Protein AF-A0A1F4E0Y0-F1 (afdb_monomer)

Foldseek 3Di:
DDQQLVQQLVLLVVDVPDDPVLSVVLSVLSNVLVVVLVVVPNPPDHLLNQALVSLLVVLVVCVVVVHALVVNVVSVVSVCVSCVSNVNNVRDDPDCVVSVRDDDDLFDLAALADDDDPLLLVLQPQVLLSLLLVCCLQLVDDSQLSQQDQLVVQDPPQWGWGALVSDPPRFIAITGPDDPSSVVSSVVSCVVQVRHGSAPPPDDSVVVSVSSVVSCVSSVNPPSSNSSLNVLQVLLCVQQVWGFSNRVTDDPVRDDPVSNVSNVVSLCSSCRSHRNNDSVNSCSSRND

pLDDT: mean 95.6, std 3.93, range [62.06, 98.69]

Sequence (288 aa):
MRELNYELKQLCLRNRDGSFATQYARERILTMIANQLREMGFKDMRATSLKPKHVQALVERWKAEGLSAGTIKNRMTELRWWAEKIAKQNVIFKDNDQYGIAKRKYVTNVSKSRDLTDGDLAKITDPYTALSLRLQAAFGLRREASIKIRPARADKGDRLALKASWTKGGRAREIPIRNAEQRQLLDEAKQFARRGSLIPKTMTYKQQMNRFKAQCMAAGIQHVHGHRHQYAQQRYQELTGRACPAQGGQTWKQLSREQRQVDREARLTISAELGHFRIDIVAQYIGR

Radius of gyration: 22.43 Å; Cα contacts (8 Å, |Δi|>4): 384; chains: 1; bounding box: 58×34×63 Å

Nearest PDB structures (foldseek):
  6emy-assembly1_B  TM=5.831E-01  e=4.141E-05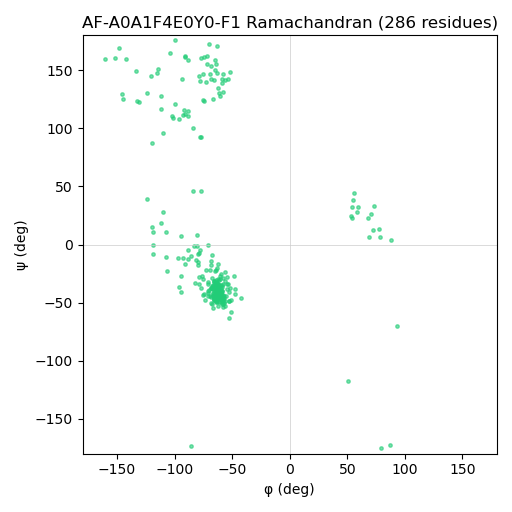  Enterococcus faecalis
  6emy-assembly1_A  TM=5.745E-01  e=3.136E-05  Enterococcus faecalis
  6en0-assembly1_A  TM=5.476E-01  e=3.136E-05  Enterococcus faecalis
  1z1g-assembly1_D  TM=5.992E-01  e=8.298E-05  Lambdavirus lambda
  6en1-assembly1_A  TM=5.687E-01  e=1.381E-04  Enterococcus faecalis

Structure (mmCIF, N/CA/C/O backbone):
data_AF-A0A1F4E0Y0-F1
#
_entry.id   AF-A0A1F4E0Y0-F1
#
loop_
_atom_site.group_PDB
_atom_site.id
_atom_site.type_symbol
_atom_site.label_atom_id
_atom_site.label_alt_id
_atom_site.label_comp_id
_atom_site.label_asym_id
_atom_site.label_entity_id
_atom_site.label_seq_id
_atom_site.pdbx_PDB_ins_code
_atom_site.Cartn_x
_atom_site.Cartn_y
_atom_site.Cartn_z
_atom_site.occupancy
_atom_site.B_iso_or_equiv
_atom_site.auth_seq_id
_atom_site.auth_comp_id
_atom_site.auth_asym_id
_atom_site.auth_atom_id
_atom_site.pdbx_PDB_model_num
ATOM 1 N N . MET A 1 1 ? 10.489 -1.266 -31.795 1.00 62.06 1 MET A N 1
ATOM 2 C CA . MET A 1 1 ? 10.991 -1.530 -30.422 1.00 62.06 1 MET A CA 1
ATOM 3 C C . MET A 1 1 ? 12.480 -1.810 -30.550 1.00 62.06 1 MET A C 1
ATOM 5 O O . MET A 1 1 ? 12.828 -2.541 -31.460 1.00 62.06 1 MET A O 1
ATOM 9 N N . ARG A 1 2 ? 13.348 -1.175 -29.754 1.00 85.81 2 ARG A N 1
ATOM 10 C CA . ARG A 1 2 ? 14.815 -1.332 -29.877 1.00 85.81 2 ARG A CA 1
ATOM 11 C C . ARG A 1 2 ? 15.258 -2.718 -29.383 1.00 85.81 2 ARG A C 1
ATOM 13 O O . ARG A 1 2 ? 14.574 -3.272 -28.525 1.00 85.81 2 ARG A O 1
ATOM 20 N N . GLU A 1 3 ? 16.400 -3.215 -29.861 1.00 93.94 3 GLU A N 1
ATOM 21 C CA . GLU A 1 3 ? 16.915 -4.568 -29.564 1.00 93.94 3 GLU A CA 1
ATOM 22 C C . GLU A 1 3 ? 16.949 -4.896 -28.065 1.00 93.94 3 GLU A C 1
ATOM 24 O O . GLU A 1 3 ? 16.249 -5.805 -27.625 1.00 93.94 3 GLU A O 1
ATOM 29 N N . LEU A 1 4 ? 17.653 -4.105 -27.242 1.00 97.06 4 LEU A N 1
ATOM 30 C CA . LEU A 1 4 ? 17.700 -4.347 -25.793 1.00 97.06 4 LEU A CA 1
ATOM 31 C C . LEU A 1 4 ? 16.299 -4.354 -25.157 1.00 97.06 4 LEU A C 1
ATOM 33 O O . LEU A 1 4 ? 15.988 -5.227 -24.352 1.00 97.06 4 LEU A O 1
ATOM 37 N N . ASN A 1 5 ? 15.432 -3.400 -25.514 1.00 97.56 5 ASN A N 1
ATOM 38 C CA . ASN A 1 5 ? 14.065 -3.345 -24.990 1.00 97.56 5 ASN A CA 1
ATOM 39 C C . ASN A 1 5 ? 13.270 -4.602 -25.368 1.00 97.56 5 ASN A C 1
ATOM 41 O O . ASN A 1 5 ? 12.530 -5.131 -24.538 1.00 97.56 5 ASN A O 1
ATOM 45 N N . TYR A 1 6 ? 13.418 -5.064 -26.610 1.00 97.25 6 TYR A N 1
ATOM 46 C CA . TYR A 1 6 ? 12.767 -6.270 -27.099 1.00 97.25 6 TYR A CA 1
ATOM 47 C C . TYR A 1 6 ? 13.265 -7.505 -26.346 1.00 97.25 6 TYR A C 1
ATOM 49 O O . TYR A 1 6 ? 12.450 -8.254 -25.811 1.00 97.25 6 TYR A O 1
ATOM 57 N N . GLU A 1 7 ? 14.579 -7.686 -26.213 1.00 97.94 7 GLU A N 1
ATOM 58 C CA . GLU A 1 7 ? 15.141 -8.836 -25.504 1.00 97.94 7 GLU A CA 1
ATOM 59 C C . GLU A 1 7 ? 14.775 -8.851 -24.017 1.00 97.94 7 GLU A C 1
ATOM 61 O O . GLU A 1 7 ? 14.409 -9.901 -23.492 1.00 97.94 7 GLU A O 1
ATOM 66 N N . LEU A 1 8 ? 14.789 -7.699 -23.336 1.00 97.81 8 LEU A N 1
ATOM 67 C CA . LEU A 1 8 ? 14.345 -7.613 -21.940 1.00 97.81 8 LEU A CA 1
ATOM 68 C C . LEU A 1 8 ? 12.851 -7.910 -21.793 1.00 97.81 8 LEU A C 1
ATOM 70 O O . LEU A 1 8 ? 12.443 -8.560 -20.829 1.00 97.81 8 LEU A O 1
ATOM 74 N N . LYS A 1 9 ? 12.026 -7.489 -22.757 1.00 97.06 9 LYS A N 1
ATOM 75 C CA . LYS A 1 9 ? 10.610 -7.861 -22.790 1.00 97.06 9 LYS A CA 1
ATOM 76 C C . LYS A 1 9 ? 10.440 -9.370 -22.967 1.00 97.06 9 LYS A C 1
ATOM 78 O O . LYS A 1 9 ? 9.679 -9.982 -22.220 1.00 97.06 9 LYS A O 1
ATOM 83 N N . GLN A 1 10 ? 11.168 -9.986 -23.899 1.00 97.44 10 GLN A N 1
ATOM 84 C CA . GLN A 1 10 ? 11.151 -11.441 -24.084 1.00 97.44 10 GLN A CA 1
ATOM 85 C C . GLN A 1 10 ? 11.618 -12.177 -22.824 1.00 97.44 10 GLN A C 1
ATOM 87 O O . GLN A 1 10 ? 11.015 -13.176 -22.432 1.00 97.44 10 GLN A O 1
ATOM 92 N N . LEU A 1 11 ? 12.632 -11.650 -22.134 1.00 96.75 11 LEU A N 1
ATOM 93 C CA . LEU A 1 11 ? 13.120 -12.196 -20.871 1.00 96.75 11 LEU A CA 1
ATOM 94 C C . LEU A 1 11 ? 12.024 -12.201 -19.796 1.00 96.75 11 LEU A C 1
ATOM 96 O O . LEU A 1 11 ? 11.834 -13.221 -19.133 1.00 96.75 11 LEU A O 1
ATOM 100 N N . CYS A 1 12 ? 11.259 -11.111 -19.668 1.00 96.81 12 CYS A N 1
ATOM 101 C CA . CYS A 1 12 ? 10.093 -11.029 -18.780 1.00 96.81 12 CYS A CA 1
ATOM 102 C C . CYS A 1 12 ? 8.985 -12.021 -19.158 1.00 96.81 12 CYS A C 1
ATOM 104 O O . CYS A 1 12 ? 8.399 -12.646 -18.278 1.00 96.81 12 CYS A O 1
ATOM 106 N N . LEU A 1 13 ? 8.695 -12.189 -20.452 1.00 95.25 13 LEU A N 1
ATOM 107 C CA . LEU A 1 13 ? 7.645 -13.106 -20.913 1.00 95.25 13 LEU A CA 1
ATOM 108 C C . LEU A 1 13 ? 7.982 -14.576 -20.629 1.00 95.25 13 LEU A C 1
ATOM 110 O O . LEU A 1 13 ? 7.081 -15.350 -20.290 1.00 95.25 13 LEU A O 1
ATOM 114 N N . ARG A 1 14 ? 9.268 -14.938 -20.741 1.00 96.06 14 ARG A N 1
ATOM 115 C CA . ARG A 1 14 ? 9.791 -16.282 -20.444 1.00 96.06 14 ARG A CA 1
ATOM 116 C C . ARG A 1 14 ? 9.913 -16.558 -18.942 1.00 96.06 14 ARG A C 1
ATOM 118 O O . ARG A 1 14 ? 9.811 -17.707 -18.537 1.00 96.06 14 ARG A O 1
ATOM 125 N N . ASN A 1 15 ? 10.089 -15.522 -18.118 1.00 95.94 15 ASN A N 1
ATOM 126 C CA . ASN A 1 15 ? 10.306 -15.644 -16.672 1.00 95.94 15 ASN A CA 1
ATOM 127 C C . ASN A 1 15 ? 9.198 -14.928 -15.883 1.00 95.94 15 ASN A C 1
ATOM 129 O O . ASN A 1 15 ? 9.320 -13.760 -15.500 1.00 95.94 15 ASN A O 1
ATOM 133 N N . ARG A 1 16 ? 8.104 -15.647 -15.609 1.00 93.06 16 ARG A N 1
ATOM 134 C CA . ARG A 1 16 ? 6.885 -15.113 -14.971 1.00 93.06 16 ARG A CA 1
ATOM 135 C C . ARG A 1 16 ? 6.973 -15.066 -13.438 1.00 93.06 16 ARG A C 1
ATOM 137 O O . ARG A 1 16 ? 6.040 -15.454 -12.739 1.00 93.06 16 ARG A O 1
ATOM 144 N N . ASP A 1 17 ? 8.088 -14.566 -12.910 1.00 91.44 17 ASP A N 1
ATOM 145 C CA . ASP A 1 17 ? 8.346 -14.545 -11.467 1.00 91.44 17 ASP A CA 1
ATOM 146 C C . ASP A 1 17 ? 7.516 -13.473 -10.749 1.00 91.44 17 ASP A C 1
ATOM 148 O O . ASP A 1 17 ? 7.637 -12.271 -11.026 1.00 91.44 17 ASP A O 1
ATOM 152 N N . GLY A 1 18 ? 6.737 -13.900 -9.754 1.00 89.00 18 GLY A N 1
ATOM 153 C CA . GLY A 1 18 ? 5.915 -13.032 -8.912 1.00 89.00 18 GLY A CA 1
ATOM 154 C C . GLY A 1 18 ? 4.528 -12.740 -9.491 1.00 89.00 18 GLY A C 1
ATOM 155 O O . GLY A 1 18 ? 4.097 -13.317 -10.484 1.00 89.00 18 GLY A O 1
ATOM 156 N N . SER A 1 19 ? 3.790 -11.835 -8.843 1.00 86.94 19 SER A N 1
ATOM 157 C CA . SER A 1 19 ? 2.422 -11.486 -9.260 1.00 86.94 19 SER A CA 1
ATOM 158 C C . SER A 1 19 ? 2.381 -10.810 -10.637 1.00 86.94 19 SER A C 1
ATOM 160 O O . SER A 1 19 ? 3.347 -10.156 -11.025 1.00 86.94 19 SER A O 1
ATOM 162 N N . PHE A 1 20 ? 1.233 -10.838 -11.325 1.00 88.19 20 PHE A N 1
ATOM 163 C CA . PHE A 1 20 ? 1.043 -10.096 -12.583 1.00 88.19 20 PHE A CA 1
ATOM 164 C C . PHE A 1 20 ? 1.425 -8.610 -12.473 1.00 88.19 20 PHE A C 1
ATOM 166 O O . PHE A 1 20 ? 2.008 -8.043 -13.392 1.00 88.19 20 PHE A O 1
ATOM 173 N N . ALA A 1 21 ? 1.143 -7.974 -11.330 1.00 86.56 21 ALA A N 1
ATOM 174 C CA . ALA A 1 21 ? 1.531 -6.586 -11.088 1.00 86.56 21 ALA A CA 1
ATOM 175 C C . ALA A 1 21 ? 3.055 -6.417 -10.962 1.00 86.56 21 ALA A C 1
ATOM 177 O O . ALA A 1 21 ? 3.597 -5.421 -11.435 1.00 86.56 21 ALA A O 1
ATOM 178 N N . THR A 1 22 ? 3.739 -7.384 -10.343 1.00 91.19 22 THR A N 1
ATOM 179 C CA . THR A 1 22 ? 5.205 -7.420 -10.238 1.00 91.19 22 THR A CA 1
ATOM 180 C C . THR A 1 22 ? 5.839 -7.596 -11.614 1.00 91.19 22 THR A C 1
ATOM 182 O O . THR A 1 22 ? 6.714 -6.818 -11.973 1.00 91.19 22 THR A O 1
ATOM 185 N N . GLN A 1 23 ? 5.350 -8.554 -12.405 1.00 93.75 23 GLN A N 1
ATOM 186 C CA . GLN A 1 23 ? 5.829 -8.805 -13.768 1.00 93.75 23 GLN A CA 1
ATOM 187 C C . GLN A 1 23 ? 5.662 -7.561 -14.654 1.00 93.75 23 GLN A C 1
ATOM 189 O O . GLN A 1 23 ? 6.610 -7.119 -15.298 1.00 93.75 23 GLN A O 1
ATOM 194 N N . TYR A 1 24 ? 4.485 -6.928 -14.607 1.00 92.50 24 TYR A N 1
ATOM 195 C CA . TYR A 1 24 ? 4.220 -5.693 -15.347 1.00 92.50 24 TYR A CA 1
ATOM 196 C C . TYR A 1 24 ? 5.123 -4.529 -14.904 1.00 92.50 24 TYR A C 1
ATOM 198 O O . TYR A 1 24 ? 5.634 -3.777 -15.734 1.00 92.50 24 TYR A O 1
ATOM 206 N N . ALA A 1 25 ? 5.337 -4.362 -13.594 1.00 94.31 25 ALA A N 1
ATOM 207 C CA . ALA A 1 25 ? 6.224 -3.325 -13.072 1.00 94.31 25 ALA A CA 1
ATOM 208 C C . ALA A 1 25 ? 7.679 -3.546 -13.512 1.00 94.31 25 ALA A C 1
ATOM 210 O O . ALA A 1 25 ? 8.333 -2.593 -13.938 1.00 94.31 25 ALA A O 1
ATOM 211 N N . ARG A 1 26 ? 8.153 -4.795 -13.470 1.00 97.50 26 ARG A N 1
ATOM 212 C CA . ARG A 1 26 ? 9.483 -5.190 -13.932 1.00 97.50 26 ARG A CA 1
ATOM 213 C C . ARG A 1 26 ? 9.697 -4.868 -15.403 1.00 97.50 26 ARG A C 1
ATOM 215 O O . ARG A 1 26 ? 10.667 -4.189 -15.720 1.00 97.50 26 ARG A O 1
ATOM 222 N N . GLU A 1 27 ? 8.784 -5.280 -16.286 1.00 97.06 27 GLU A N 1
ATOM 223 C CA . GLU A 1 27 ? 8.885 -4.989 -17.725 1.00 97.06 27 GLU A CA 1
ATOM 224 C C . GLU A 1 27 ? 9.018 -3.481 -17.977 1.00 97.06 27 GLU A C 1
ATOM 226 O O . GLU A 1 27 ? 9.884 -3.045 -18.738 1.00 97.06 27 GLU A O 1
ATOM 231 N N . ARG A 1 28 ? 8.216 -2.663 -17.284 1.00 97.31 28 ARG A N 1
ATOM 232 C CA . ARG A 1 28 ? 8.293 -1.200 -17.396 1.00 97.31 28 ARG A CA 1
ATOM 233 C C . ARG A 1 28 ? 9.624 -0.638 -16.911 1.00 97.31 28 ARG A C 1
ATOM 235 O O . ARG A 1 28 ? 10.184 0.234 -17.572 1.00 97.31 28 ARG A O 1
ATOM 242 N N . ILE A 1 29 ? 10.118 -1.111 -15.767 1.00 98.19 29 ILE A N 1
ATOM 243 C CA . ILE A 1 29 ? 11.395 -0.660 -15.203 1.00 98.19 29 ILE A CA 1
ATOM 244 C C . ILE A 1 29 ? 12.554 -1.056 -16.124 1.00 98.19 29 ILE A C 1
ATOM 246 O O . ILE A 1 29 ? 13.397 -0.213 -16.414 1.00 98.19 29 ILE A O 1
ATOM 250 N N . LEU A 1 30 ? 12.574 -2.287 -16.637 1.00 98.31 30 LEU A N 1
ATOM 251 C CA . LEU A 1 30 ? 13.608 -2.761 -17.560 1.00 98.31 30 LEU A CA 1
ATOM 252 C C . LEU A 1 30 ? 13.562 -2.033 -18.910 1.00 98.31 30 LEU A C 1
ATOM 254 O O . LEU A 1 30 ? 14.604 -1.660 -19.440 1.00 98.31 30 LEU A O 1
ATOM 258 N N . THR A 1 31 ? 12.367 -1.738 -19.426 1.00 98.00 31 THR A N 1
ATOM 25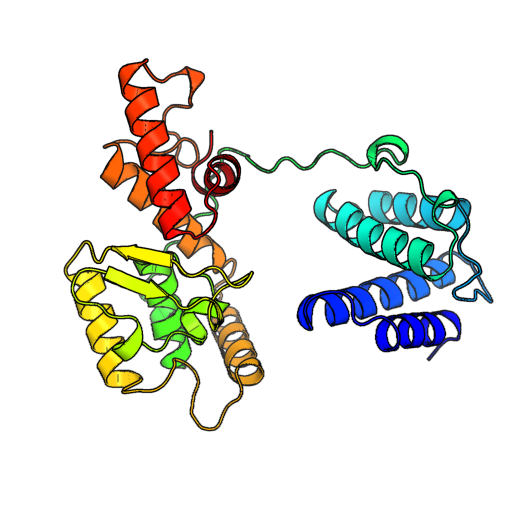9 C CA . THR A 1 31 ? 12.192 -0.911 -20.633 1.00 98.00 31 THR A CA 1
ATOM 260 C C . THR A 1 31 ? 12.748 0.501 -20.425 1.00 98.00 31 THR A C 1
ATOM 262 O O . THR A 1 31 ? 13.459 1.019 -21.283 1.00 98.00 31 THR A O 1
ATOM 265 N N . MET A 1 32 ? 12.456 1.122 -19.278 1.00 98.12 32 MET A N 1
ATOM 266 C CA . MET A 1 32 ? 13.009 2.429 -18.912 1.00 98.12 32 MET A CA 1
ATOM 267 C C . MET A 1 32 ? 14.538 2.366 -18.785 1.00 98.12 32 MET A C 1
ATOM 269 O O . MET A 1 32 ? 15.218 3.213 -19.351 1.00 98.12 32 MET A O 1
ATOM 273 N N . ILE A 1 33 ? 15.084 1.349 -18.113 1.00 98.38 33 ILE A N 1
ATOM 274 C CA . ILE A 1 33 ? 16.535 1.135 -17.986 1.00 98.38 33 ILE A CA 1
ATOM 275 C C . ILE A 1 33 ? 17.204 1.024 -19.360 1.00 98.38 33 ILE A C 1
ATOM 277 O O . ILE A 1 33 ? 18.219 1.674 -19.591 1.00 98.38 33 ILE A O 1
ATOM 281 N N . ALA A 1 34 ? 16.631 0.249 -20.284 1.00 98.19 34 ALA A N 1
ATOM 282 C CA . ALA A 1 34 ? 17.169 0.101 -21.634 1.00 98.19 34 ALA A CA 1
ATOM 283 C C . ALA A 1 34 ? 17.219 1.437 -22.393 1.00 98.19 34 ALA A C 1
ATOM 285 O O . ALA A 1 34 ? 18.212 1.737 -23.057 1.00 98.19 34 ALA A O 1
ATOM 286 N N . ASN A 1 35 ? 16.183 2.269 -22.251 1.00 97.81 35 ASN A N 1
ATOM 287 C CA . ASN A 1 35 ? 16.176 3.613 -22.830 1.00 97.81 35 ASN A CA 1
ATOM 288 C C . ASN A 1 35 ? 17.259 4.498 -22.203 1.00 97.81 35 ASN A C 1
ATOM 290 O O . ASN A 1 35 ? 18.025 5.124 -22.933 1.00 97.81 35 ASN A O 1
ATOM 294 N N . GLN A 1 36 ? 17.382 4.479 -20.873 1.00 98.00 36 GLN A N 1
ATOM 295 C CA . GLN A 1 36 ? 18.371 5.280 -20.157 1.00 98.00 36 GLN A CA 1
ATOM 296 C C . GLN A 1 36 ? 19.813 4.886 -20.494 1.00 98.00 36 GLN A C 1
ATOM 298 O O . GLN A 1 36 ? 20.660 5.762 -20.645 1.00 98.00 36 GLN A O 1
ATOM 303 N N . LEU A 1 37 ? 20.100 3.590 -20.656 1.00 98.31 37 LEU A N 1
ATOM 304 C CA . LEU A 1 37 ? 21.416 3.119 -21.099 1.00 98.31 37 LEU A CA 1
ATOM 305 C C . LEU A 1 37 ? 21.766 3.668 -22.487 1.00 98.31 37 LEU A C 1
ATOM 307 O O . LEU A 1 37 ? 22.876 4.155 -22.694 1.00 98.31 37 LEU A O 1
ATOM 311 N N . ARG A 1 38 ? 20.807 3.666 -23.419 1.00 96.62 38 ARG A N 1
ATOM 312 C CA . ARG A 1 38 ? 21.008 4.229 -24.761 1.00 96.62 38 ARG A CA 1
ATOM 313 C C . ARG A 1 38 ? 21.230 5.740 -24.729 1.00 96.62 38 ARG A C 1
ATOM 315 O O . ARG A 1 38 ? 22.102 6.223 -25.444 1.00 96.62 38 ARG A O 1
ATOM 322 N N . GLU A 1 39 ? 20.451 6.468 -23.931 1.00 97.44 39 GLU A N 1
ATOM 323 C CA . GLU A 1 39 ? 20.594 7.922 -23.744 1.00 97.44 39 GLU A CA 1
ATOM 324 C C . GLU A 1 39 ? 21.983 8.294 -23.209 1.00 97.44 39 GLU A C 1
ATOM 326 O O . GLU A 1 39 ? 22.546 9.296 -23.626 1.00 97.44 39 GLU A O 1
ATOM 331 N N . MET A 1 40 ? 22.569 7.450 -22.354 1.00 97.62 40 MET A N 1
ATOM 332 C CA . MET A 1 40 ? 23.941 7.609 -21.852 1.00 97.62 40 MET A CA 1
ATOM 333 C C . MET A 1 40 ? 25.020 7.120 -22.838 1.00 97.62 40 MET A C 1
ATOM 335 O O . MET A 1 40 ? 26.189 7.028 -22.478 1.00 97.62 40 MET A O 1
ATOM 339 N N . GLY A 1 41 ? 24.651 6.771 -24.073 1.00 96.75 41 GLY A N 1
ATOM 340 C CA . GLY A 1 41 ? 25.596 6.380 -25.119 1.00 96.75 41 GLY A CA 1
ATOM 341 C C . GLY A 1 41 ? 25.961 4.894 -25.156 1.00 96.75 41 GLY A C 1
ATOM 342 O O . GLY A 1 41 ? 26.754 4.498 -26.009 1.00 96.75 41 GLY A O 1
ATOM 343 N N . PHE A 1 42 ? 25.364 4.037 -24.319 1.00 97.00 42 PHE A N 1
ATOM 344 C CA . PHE A 1 42 ? 25.548 2.587 -24.433 1.00 97.00 42 PHE A CA 1
ATOM 345 C C . PHE A 1 42 ? 24.706 2.044 -25.595 1.00 97.00 42 PHE A C 1
ATOM 347 O O . PHE A 1 42 ? 23.513 1.749 -25.468 1.00 97.00 42 PHE A O 1
ATOM 354 N N . LYS A 1 43 ? 25.331 1.977 -26.772 1.00 92.56 43 LYS A N 1
ATOM 355 C CA . LYS A 1 43 ? 24.720 1.512 -28.021 1.00 92.56 43 LYS A CA 1
ATOM 356 C C . LYS A 1 43 ? 24.858 -0.008 -28.177 1.00 92.56 43 LYS A C 1
ATOM 358 O O . LYS A 1 43 ? 25.678 -0.633 -27.514 1.00 92.56 43 LYS A O 1
ATOM 363 N N . ASP A 1 44 ? 23.984 -0.578 -29.006 1.00 92.69 44 ASP A N 1
ATOM 364 C CA . ASP A 1 44 ? 24.033 -1.969 -29.492 1.00 92.69 44 ASP A CA 1
ATOM 365 C C . ASP A 1 44 ? 24.115 -3.039 -28.394 1.00 92.69 44 ASP A C 1
ATOM 367 O O . ASP A 1 44 ? 24.692 -4.115 -28.541 1.00 92.69 44 ASP A O 1
ATOM 371 N N . MET A 1 45 ? 23.492 -2.733 -27.256 1.00 96.56 45 MET A N 1
ATOM 372 C CA . MET A 1 45 ? 23.393 -3.649 -26.134 1.00 96.56 45 MET A CA 1
ATOM 373 C C . MET A 1 45 ? 22.403 -4.780 -26.418 1.00 96.56 45 MET A C 1
ATOM 375 O O . MET A 1 45 ? 21.295 -4.557 -26.906 1.00 96.56 45 MET A O 1
ATOM 379 N N . ARG A 1 46 ? 22.784 -5.980 -25.986 1.00 97.06 46 ARG A N 1
ATOM 380 C CA . ARG A 1 46 ? 21.930 -7.160 -25.836 1.00 97.06 46 ARG A CA 1
ATOM 381 C C . ARG A 1 46 ? 21.607 -7.367 -24.356 1.00 97.06 46 ARG A C 1
ATOM 383 O O . ARG A 1 46 ? 22.295 -6.833 -23.479 1.00 97.06 46 ARG A O 1
ATOM 390 N N . ALA A 1 47 ? 20.614 -8.191 -24.042 1.00 96.81 47 ALA A N 1
ATOM 391 C CA . ALA A 1 47 ? 20.297 -8.579 -22.670 1.00 96.81 47 ALA A CA 1
ATOM 392 C C . ALA A 1 47 ? 21.515 -9.198 -21.960 1.00 96.81 47 ALA A C 1
ATOM 394 O O . ALA A 1 47 ? 21.700 -8.997 -20.766 1.00 96.81 47 ALA A O 1
ATOM 395 N N . THR A 1 48 ? 22.400 -9.886 -22.683 1.00 96.88 48 THR A N 1
ATOM 396 C CA . THR A 1 48 ? 23.634 -10.472 -22.134 1.00 96.88 48 THR A CA 1
ATOM 397 C C . THR A 1 48 ? 24.776 -9.463 -21.957 1.00 96.88 48 THR A C 1
ATOM 399 O O . THR A 1 48 ? 25.797 -9.795 -21.350 1.00 96.88 48 THR A O 1
ATOM 402 N N . SER A 1 49 ? 24.639 -8.225 -22.442 1.00 96.62 49 SER A N 1
ATOM 403 C CA . SER A 1 49 ? 25.699 -7.207 -22.429 1.00 96.62 49 SER A CA 1
ATOM 404 C C . SER A 1 49 ? 25.860 -6.480 -21.089 1.00 96.62 49 SER A C 1
ATOM 406 O O . SER A 1 49 ? 26.728 -5.614 -20.982 1.00 96.62 49 SER A O 1
ATOM 408 N N . LEU A 1 50 ? 25.047 -6.778 -20.069 1.00 98.06 50 LEU A N 1
ATOM 409 C CA . LEU A 1 50 ? 25.129 -6.119 -18.761 1.00 98.06 50 LEU A CA 1
ATOM 410 C C . LEU A 1 50 ? 26.526 -6.300 -18.130 1.00 98.06 50 LEU A C 1
ATOM 412 O O . LEU A 1 50 ? 27.067 -7.404 -18.091 1.00 98.06 50 LEU A O 1
ATOM 416 N N . LYS A 1 51 ? 27.116 -5.196 -17.656 1.00 97.81 51 LYS A N 1
ATOM 417 C CA . LYS A 1 51 ? 28.469 -5.101 -17.081 1.00 97.81 51 LYS A CA 1
ATOM 418 C C . LYS A 1 51 ? 28.451 -4.109 -15.907 1.00 97.81 51 LYS A C 1
ATOM 420 O O . LYS A 1 51 ? 27.575 -3.237 -15.907 1.00 97.81 51 LYS A O 1
ATOM 425 N N . PRO A 1 52 ? 29.430 -4.153 -14.979 1.00 98.31 52 PRO A N 1
ATOM 426 C CA . PRO A 1 52 ? 29.471 -3.251 -13.822 1.00 98.31 52 PRO A CA 1
ATOM 427 C C . PRO A 1 52 ? 29.358 -1.763 -14.184 1.00 98.31 52 PRO A C 1
ATOM 429 O O . PRO A 1 52 ? 28.580 -1.041 -13.566 1.00 98.31 52 PRO A O 1
ATOM 432 N N . LYS A 1 53 ? 30.029 -1.320 -15.259 1.00 97.94 53 LYS A N 1
ATOM 433 C CA . LYS A 1 53 ? 29.976 0.077 -15.732 1.00 97.94 53 LYS A CA 1
ATOM 434 C C . LYS A 1 53 ? 28.564 0.572 -16.076 1.00 97.94 53 LYS A C 1
ATOM 436 O O . LYS A 1 53 ? 28.254 1.733 -15.852 1.00 97.94 53 LYS A O 1
ATOM 441 N N . HIS A 1 54 ? 27.695 -0.305 -16.589 1.00 98.44 54 HIS A N 1
ATOM 442 C CA . HIS A 1 54 ? 26.315 0.053 -16.934 1.00 98.44 54 HIS A CA 1
ATOM 443 C C . HIS A 1 54 ? 25.484 0.289 -15.670 1.00 98.44 54 HIS A C 1
ATOM 445 O O . HIS A 1 54 ? 24.677 1.211 -15.612 1.00 98.44 54 HIS A O 1
ATOM 451 N N . VAL A 1 55 ? 25.699 -0.544 -14.649 1.00 98.44 55 VAL A N 1
ATOM 452 C CA . VAL A 1 55 ? 25.021 -0.435 -13.353 1.00 98.44 55 VAL A CA 1
ATOM 453 C C . VAL A 1 55 ? 25.480 0.821 -12.623 1.00 98.44 55 VAL A C 1
ATOM 455 O O . VAL A 1 55 ? 24.637 1.568 -12.133 1.00 98.44 55 VAL A O 1
ATOM 458 N N . GLN A 1 56 ? 26.791 1.080 -12.609 1.00 98.31 56 GLN A N 1
ATOM 459 C CA . GLN A 1 56 ? 27.371 2.281 -12.013 1.00 98.31 56 GLN A CA 1
ATOM 460 C C . GLN A 1 56 ? 26.787 3.551 -12.647 1.00 98.31 56 GLN A C 1
ATOM 462 O O . GLN A 1 56 ? 26.196 4.360 -11.935 1.00 98.31 56 GLN A O 1
ATOM 467 N N . ALA A 1 57 ? 26.835 3.661 -13.980 1.00 98.50 57 ALA A N 1
ATOM 468 C CA . ALA A 1 57 ? 26.307 4.816 -14.705 1.00 98.50 57 ALA A CA 1
ATOM 469 C C . ALA A 1 57 ? 24.804 5.039 -14.454 1.00 98.50 57 ALA A C 1
ATOM 471 O O . ALA A 1 57 ? 24.359 6.169 -14.266 1.00 98.50 57 ALA A O 1
ATOM 472 N N . LEU A 1 58 ? 24.005 3.964 -14.400 1.00 98.69 58 LEU A N 1
ATOM 473 C CA . LEU A 1 58 ? 22.582 4.064 -14.062 1.00 98.69 58 LEU A CA 1
ATOM 474 C C . LEU A 1 58 ? 22.368 4.603 -12.646 1.00 98.69 58 LEU A C 1
ATOM 476 O O . LEU A 1 58 ? 21.532 5.484 -12.453 1.00 98.69 58 LEU A O 1
ATOM 480 N N . VAL A 1 59 ? 23.105 4.095 -11.654 1.00 98.44 59 VAL A N 1
ATOM 481 C CA . VAL A 1 59 ? 22.971 4.566 -10.271 1.00 98.44 59 VAL A CA 1
ATOM 482 C C . VAL A 1 59 ? 23.410 6.023 -10.139 1.00 98.44 59 VAL A C 1
ATOM 484 O O . VAL A 1 59 ? 22.703 6.798 -9.496 1.00 98.44 59 VAL A O 1
ATOM 487 N N . GLU A 1 60 ? 24.526 6.408 -10.756 1.00 98.38 60 GLU A N 1
ATOM 488 C CA . GLU A 1 60 ? 25.013 7.793 -10.782 1.00 98.38 60 GLU A CA 1
ATOM 489 C C . GLU A 1 60 ? 23.984 8.731 -11.403 1.00 98.38 60 GLU A C 1
ATOM 491 O O . GLU A 1 60 ? 23.607 9.725 -10.781 1.00 98.38 60 GLU A O 1
ATOM 496 N N . ARG A 1 61 ? 23.430 8.359 -12.561 1.00 98.38 61 ARG A N 1
ATOM 497 C CA . ARG A 1 61 ? 22.344 9.104 -13.197 1.00 98.38 61 ARG A CA 1
ATOM 498 C C . ARG A 1 61 ? 21.143 9.258 -12.269 1.00 98.38 61 ARG A C 1
ATOM 500 O O . ARG A 1 61 ? 20.629 10.357 -12.109 1.00 98.38 61 ARG A O 1
ATOM 507 N N . TRP A 1 62 ? 20.685 8.184 -11.632 1.00 98.50 62 TRP A N 1
ATOM 508 C CA . TRP A 1 62 ? 19.517 8.245 -10.746 1.00 98.50 62 TRP A CA 1
ATOM 509 C C . TRP A 1 62 ? 19.745 9.092 -9.498 1.00 98.50 62 TRP A C 1
ATOM 511 O O . TRP A 1 62 ? 18.797 9.691 -8.988 1.00 98.50 62 TRP A O 1
ATOM 521 N N . LYS A 1 63 ? 20.982 9.135 -8.995 1.00 97.75 63 LYS A N 1
ATOM 522 C CA . LYS A 1 63 ? 21.369 10.045 -7.916 1.00 97.75 63 LYS A CA 1
ATOM 523 C C . LYS A 1 63 ? 21.384 11.495 -8.394 1.00 97.75 63 LYS A C 1
ATOM 525 O O . LYS A 1 63 ? 20.833 12.339 -7.698 1.00 97.75 63 LYS A O 1
ATOM 530 N N . ALA A 1 64 ? 21.947 11.764 -9.573 1.00 97.69 64 ALA A N 1
ATOM 531 C CA . ALA A 1 64 ? 21.956 13.096 -10.179 1.00 97.69 64 ALA A CA 1
ATOM 532 C C . ALA A 1 64 ? 20.533 13.609 -10.477 1.00 97.69 64 ALA A C 1
ATOM 534 O O . ALA A 1 64 ? 20.241 14.779 -10.271 1.00 97.69 64 ALA A O 1
ATOM 535 N N . GLU A 1 65 ? 19.616 12.715 -10.860 1.00 97.44 65 GLU A N 1
ATOM 536 C CA . GLU A 1 65 ? 18.178 12.989 -11.020 1.00 97.44 65 GLU A CA 1
ATOM 537 C C . GLU A 1 65 ? 17.437 13.211 -9.678 1.00 97.44 65 GLU A C 1
ATOM 539 O O . GLU A 1 65 ? 16.222 13.410 -9.669 1.00 97.44 65 GLU A O 1
ATOM 544 N N . GLY A 1 66 ? 18.118 13.127 -8.528 1.00 96.50 66 GLY A N 1
ATOM 545 C CA . GLY A 1 66 ? 17.517 13.350 -7.209 1.00 96.50 66 GLY A CA 1
ATOM 546 C C . GLY A 1 66 ? 16.511 12.275 -6.782 1.00 96.50 66 GLY A C 1
ATOM 547 O O . GLY A 1 66 ? 15.636 12.523 -5.949 1.00 96.50 66 GLY A O 1
ATOM 548 N N . LEU A 1 67 ? 16.584 11.063 -7.344 1.00 96.25 67 LEU A N 1
ATOM 549 C CA . LEU A 1 67 ? 15.608 10.021 -7.036 1.00 96.25 67 LEU A CA 1
ATOM 550 C C . LEU A 1 67 ? 15.740 9.513 -5.601 1.00 96.25 67 LEU A C 1
ATOM 552 O O . LEU A 1 67 ? 16.830 9.274 -5.084 1.00 96.25 67 LEU A O 1
ATOM 556 N N . SER A 1 68 ? 14.593 9.229 -4.976 1.00 94.19 68 SER A N 1
ATOM 557 C CA . SER A 1 68 ? 14.584 8.657 -3.629 1.00 94.19 68 SER A CA 1
ATOM 558 C C . SER A 1 68 ? 15.350 7.327 -3.565 1.00 94.19 68 SER A C 1
ATOM 560 O O . SER A 1 68 ? 15.258 6.485 -4.467 1.00 94.19 68 SER A O 1
ATOM 562 N N . ALA A 1 69 ? 15.999 7.056 -2.427 1.00 94.06 69 ALA A N 1
ATOM 563 C CA . ALA A 1 69 ? 16.605 5.749 -2.142 1.00 94.06 69 ALA A CA 1
ATOM 564 C C . ALA A 1 69 ? 15.600 4.588 -2.289 1.00 94.06 69 ALA A C 1
ATOM 566 O O . ALA A 1 69 ? 15.960 3.454 -2.611 1.00 94.06 69 ALA A O 1
ATOM 567 N N . GLY A 1 70 ? 14.311 4.877 -2.078 1.00 94.12 70 GLY A N 1
ATOM 568 C CA . GLY A 1 70 ? 13.187 4.013 -2.415 1.00 94.12 70 GLY A CA 1
ATOM 569 C C . GLY A 1 70 ? 13.216 3.558 -3.869 1.00 94.12 70 GLY A C 1
ATOM 570 O O . GLY A 1 70 ? 13.354 2.367 -4.160 1.00 94.12 70 GLY A O 1
ATOM 571 N N . THR A 1 71 ? 13.109 4.528 -4.765 1.00 95.44 71 THR A N 1
ATOM 572 C CA . THR A 1 71 ? 13.071 4.334 -6.212 1.00 95.44 71 THR A CA 1
ATOM 573 C C . THR A 1 71 ? 14.327 3.636 -6.721 1.00 95.44 71 THR A C 1
ATOM 575 O O . THR A 1 71 ? 14.210 2.640 -7.435 1.00 95.44 71 THR A O 1
ATOM 578 N N . ILE A 1 72 ? 15.513 4.083 -6.293 1.00 97.25 72 ILE A N 1
ATOM 579 C CA . ILE A 1 72 ? 16.790 3.494 -6.716 1.00 97.25 72 ILE A CA 1
ATOM 580 C C . ILE A 1 72 ? 16.857 2.011 -6.329 1.00 97.25 72 ILE A C 1
ATOM 582 O O . ILE A 1 72 ? 17.132 1.166 -7.175 1.00 97.25 72 ILE A O 1
ATOM 586 N N . LYS A 1 73 ? 16.508 1.651 -5.085 1.00 96.19 73 LYS A N 1
ATOM 587 C CA . LYS A 1 73 ? 16.520 0.245 -4.633 1.00 96.19 73 LYS A CA 1
ATOM 588 C C . LYS A 1 73 ? 15.531 -0.644 -5.390 1.00 96.19 73 LYS A C 1
ATOM 590 O O . LYS A 1 73 ? 15.828 -1.814 -5.625 1.00 96.19 73 LYS A O 1
ATOM 595 N N . ASN A 1 74 ? 14.380 -0.107 -5.802 1.00 96.12 74 ASN A N 1
ATOM 596 C CA . ASN A 1 74 ? 13.440 -0.855 -6.643 1.00 96.12 74 ASN A CA 1
ATOM 597 C C . ASN A 1 74 ? 14.045 -1.123 -8.028 1.00 96.12 74 ASN A C 1
ATOM 599 O O . ASN A 1 74 ? 14.004 -2.253 -8.497 1.00 96.12 74 ASN A O 1
ATOM 603 N N . ARG A 1 75 ? 14.678 -0.120 -8.650 1.00 97.88 75 ARG A N 1
ATOM 604 C CA . ARG A 1 75 ? 15.366 -0.301 -9.939 1.00 97.88 75 ARG A CA 1
ATOM 605 C C . ARG A 1 75 ? 16.536 -1.284 -9.826 1.00 97.88 75 ARG A C 1
ATOM 607 O O . ARG A 1 75 ? 16.662 -2.171 -10.661 1.00 97.88 75 ARG A O 1
ATOM 614 N N . MET A 1 76 ? 17.315 -1.206 -8.745 1.00 98.06 76 MET A N 1
ATOM 615 C CA . MET A 1 76 ? 18.378 -2.170 -8.437 1.00 98.06 76 MET A CA 1
ATOM 616 C C . MET A 1 76 ? 17.859 -3.600 -8.242 1.00 98.06 76 MET A C 1
ATOM 618 O O . MET A 1 76 ? 18.577 -4.551 -8.533 1.00 98.06 76 MET A O 1
ATOM 622 N N . THR A 1 77 ? 16.628 -3.772 -7.754 1.00 97.00 77 THR A N 1
ATOM 623 C CA . THR A 1 77 ? 16.005 -5.100 -7.637 1.00 97.00 77 THR A CA 1
ATOM 624 C C . THR A 1 77 ? 15.779 -5.705 -9.020 1.00 97.00 77 THR A C 1
ATOM 626 O O . THR A 1 77 ? 16.162 -6.847 -9.251 1.00 97.00 77 THR A O 1
ATOM 629 N N . GLU A 1 78 ? 15.244 -4.926 -9.964 1.00 97.94 78 GLU A N 1
ATOM 630 C CA . GLU A 1 78 ? 15.029 -5.412 -11.332 1.00 97.94 78 GLU A CA 1
ATOM 631 C C . GLU A 1 78 ? 16.344 -5.594 -12.104 1.00 97.94 78 GLU A C 1
ATOM 633 O O . GLU A 1 78 ? 16.453 -6.527 -12.893 1.00 97.94 78 GLU A O 1
ATOM 638 N N . LEU A 1 79 ? 17.374 -4.776 -11.839 1.00 98.19 79 LEU A N 1
ATOM 639 C CA . LEU A 1 79 ? 18.721 -5.001 -12.382 1.00 98.19 79 LEU A CA 1
ATOM 640 C C . LEU A 1 79 ? 19.325 -6.323 -11.892 1.00 98.19 79 LEU A C 1
ATOM 642 O O . LEU A 1 79 ? 19.892 -7.063 -12.692 1.00 98.19 79 LEU A O 1
ATOM 646 N N . ARG A 1 80 ? 19.196 -6.643 -10.598 1.00 97.94 80 ARG A N 1
ATOM 647 C CA . ARG A 1 80 ? 19.669 -7.924 -10.045 1.00 97.94 80 ARG A CA 1
ATOM 648 C C . ARG A 1 80 ? 18.889 -9.104 -10.605 1.00 97.94 80 ARG A C 1
ATOM 650 O O . ARG A 1 80 ? 19.504 -10.106 -10.946 1.00 97.94 80 ARG A O 1
ATOM 657 N N . TRP A 1 81 ? 17.575 -8.960 -10.764 1.00 97.94 81 TRP A N 1
ATOM 658 C CA . TRP A 1 81 ? 16.761 -9.962 -11.447 1.00 97.94 81 TRP A CA 1
ATOM 659 C C . TRP A 1 81 ? 17.227 -10.162 -12.895 1.00 97.94 81 TRP A C 1
ATOM 661 O O . TRP A 1 81 ? 17.420 -11.292 -13.325 1.00 97.94 81 TRP A O 1
ATOM 671 N N . TRP A 1 82 ? 17.487 -9.083 -13.642 1.00 98.19 82 TRP A N 1
ATOM 672 C CA . TRP A 1 82 ? 18.021 -9.189 -15.002 1.00 98.19 82 TRP A CA 1
ATOM 673 C C . TRP A 1 82 ? 19.375 -9.914 -15.005 1.00 98.19 82 TRP A C 1
ATOM 675 O O . TRP A 1 82 ? 19.540 -10.871 -15.758 1.00 98.19 82 TRP A O 1
ATOM 685 N N . ALA A 1 83 ? 20.303 -9.530 -14.125 1.00 98.19 83 ALA A N 1
ATOM 686 C CA . ALA A 1 83 ? 21.608 -10.175 -13.988 1.00 98.19 83 ALA A CA 1
ATOM 687 C C . ALA A 1 83 ? 21.502 -11.671 -13.640 1.00 98.19 83 ALA A C 1
ATOM 689 O O . ALA A 1 83 ? 22.248 -12.478 -14.190 1.00 98.19 83 ALA A O 1
ATOM 690 N N . GLU A 1 84 ? 20.563 -12.053 -12.772 1.00 97.62 84 GLU A N 1
ATOM 691 C CA . GLU A 1 84 ? 20.258 -13.451 -12.448 1.00 97.62 84 GLU A CA 1
ATOM 692 C C . GLU A 1 84 ? 19.816 -14.230 -13.690 1.00 97.62 84 GLU A C 1
ATOM 694 O O . GLU A 1 84 ? 20.380 -15.283 -13.980 1.00 97.62 84 GLU A O 1
ATOM 699 N N . LYS A 1 85 ? 18.866 -13.697 -14.469 1.00 97.62 85 LYS A N 1
ATOM 700 C CA . LYS A 1 85 ? 18.311 -14.402 -15.639 1.00 97.62 85 LYS A CA 1
ATOM 701 C C . LYS A 1 85 ? 19.286 -14.573 -16.800 1.00 97.62 85 LYS A C 1
ATOM 703 O O . LYS A 1 85 ? 19.023 -15.375 -17.689 1.00 97.62 85 LYS A O 1
ATOM 708 N N . ILE A 1 86 ? 20.399 -13.847 -16.793 1.00 97.12 86 ILE A N 1
ATOM 709 C CA . ILE A 1 86 ? 21.488 -14.006 -17.766 1.00 97.12 86 ILE A CA 1
ATOM 710 C C . ILE A 1 86 ? 22.736 -14.665 -17.154 1.00 97.12 86 ILE A C 1
ATOM 712 O O . ILE A 1 86 ? 23.789 -14.635 -17.786 1.00 97.12 86 ILE A O 1
ATOM 716 N N . ALA A 1 87 ? 22.639 -15.207 -15.932 1.00 97.25 87 ALA A N 1
ATOM 717 C CA . ALA A 1 87 ? 23.738 -15.833 -15.189 1.00 97.25 87 ALA A CA 1
ATOM 718 C C . ALA A 1 87 ? 24.981 -14.932 -15.009 1.00 97.25 87 ALA A C 1
ATOM 720 O O . ALA A 1 87 ? 26.123 -15.379 -15.084 1.00 97.25 87 ALA A O 1
ATOM 721 N N . LYS A 1 88 ? 24.763 -13.630 -14.781 1.00 96.94 88 LYS A N 1
ATOM 722 C CA . LYS A 1 88 ? 25.815 -12.621 -14.559 1.00 96.94 88 LYS A CA 1
ATOM 723 C C . LYS A 1 88 ? 25.645 -11.876 -13.240 1.00 96.94 88 LYS A C 1
ATOM 725 O O . LYS A 1 88 ? 25.894 -10.680 -13.169 1.00 96.94 88 LYS A O 1
ATOM 730 N N . GLN A 1 89 ? 25.245 -12.554 -12.170 1.00 96.69 89 GLN A N 1
ATOM 731 C CA . GLN A 1 89 ? 25.001 -11.943 -10.856 1.00 96.69 89 GLN A CA 1
ATOM 732 C C . GLN A 1 89 ? 26.209 -11.138 -10.341 1.00 96.69 89 GLN A C 1
ATOM 734 O O . GLN A 1 89 ? 26.027 -10.080 -9.745 1.00 96.69 89 GLN A O 1
ATOM 739 N N . ASN A 1 90 ? 27.433 -11.585 -10.644 1.00 95.88 90 ASN A N 1
ATOM 740 C CA . ASN A 1 90 ? 28.682 -10.940 -10.221 1.00 95.88 90 ASN A CA 1
ATOM 741 C C . ASN A 1 90 ? 28.937 -9.564 -10.868 1.00 95.88 90 ASN A C 1
ATOM 743 O O . ASN A 1 90 ? 29.849 -8.860 -10.447 1.00 95.88 90 ASN A O 1
ATOM 747 N N . VAL A 1 91 ? 28.146 -9.145 -11.867 1.00 96.44 91 VAL A N 1
ATOM 748 C CA . VAL A 1 91 ? 28.262 -7.793 -12.453 1.00 96.44 91 VAL A CA 1
ATOM 749 C C . VAL A 1 91 ? 27.595 -6.714 -11.600 1.00 96.44 91 VAL A C 1
ATOM 751 O O . VAL A 1 91 ? 27.705 -5.531 -11.921 1.00 96.44 91 VAL A O 1
ATOM 754 N N . ILE A 1 92 ? 26.881 -7.114 -10.543 1.00 97.69 92 ILE A N 1
ATOM 755 C CA . ILE A 1 92 ? 26.207 -6.217 -9.607 1.00 97.69 92 ILE A CA 1
ATOM 756 C C . ILE A 1 92 ? 26.688 -6.521 -8.194 1.00 97.69 92 ILE A C 1
ATOM 758 O O . ILE A 1 92 ? 26.637 -7.662 -7.739 1.00 97.69 92 ILE A O 1
ATOM 762 N N . PHE A 1 93 ? 27.079 -5.484 -7.463 1.00 95.81 93 PHE A N 1
ATOM 763 C CA . PHE A 1 93 ? 27.382 -5.604 -6.046 1.00 95.81 93 PHE A CA 1
ATOM 764 C C . PHE A 1 93 ? 26.176 -6.128 -5.251 1.00 95.81 93 PHE A C 1
ATOM 766 O O . PHE A 1 93 ? 25.018 -5.723 -5.456 1.00 95.81 93 PHE A O 1
ATOM 773 N N . LYS A 1 94 ? 26.454 -7.031 -4.304 1.00 91.31 94 LYS A N 1
ATOM 774 C CA . LYS A 1 94 ? 25.424 -7.622 -3.439 1.00 91.31 94 LYS A CA 1
ATOM 775 C C . LYS A 1 94 ? 24.746 -6.548 -2.591 1.00 91.31 94 LYS A C 1
ATOM 777 O O . LYS A 1 94 ? 23.517 -6.519 -2.523 1.00 91.31 94 LYS A O 1
ATOM 782 N N . ASP A 1 95 ? 25.529 -5.631 -2.026 1.00 92.44 95 ASP A N 1
ATOM 783 C CA . ASP A 1 95 ? 25.017 -4.537 -1.205 1.00 92.44 95 ASP A CA 1
ATOM 784 C C . ASP A 1 95 ? 24.790 -3.257 -2.026 1.00 92.44 95 ASP A C 1
ATOM 786 O O . ASP A 1 95 ? 25.553 -2.904 -2.922 1.00 92.44 95 ASP A O 1
ATOM 790 N N . ASN A 1 96 ? 23.715 -2.541 -1.707 1.00 95.75 96 ASN A N 1
ATOM 791 C CA . ASN A 1 96 ? 23.456 -1.208 -2.237 1.00 95.75 96 ASN A CA 1
ATOM 792 C C . ASN A 1 96 ? 24.386 -0.145 -1.623 1.00 95.75 96 ASN A C 1
ATOM 794 O O . ASN A 1 96 ? 24.577 0.902 -2.243 1.00 95.75 96 ASN A O 1
ATOM 798 N N . ASP A 1 97 ? 24.953 -0.403 -0.441 1.00 94.31 97 ASP A N 1
ATOM 799 C CA . ASP A 1 97 ? 25.884 0.509 0.231 1.00 94.31 97 ASP A CA 1
ATOM 800 C C . ASP A 1 97 ? 27.178 0.687 -0.594 1.00 94.31 97 ASP A C 1
ATOM 802 O O . ASP A 1 97 ? 27.711 1.791 -0.656 1.00 94.31 97 ASP A O 1
ATOM 806 N N . GLN A 1 98 ? 27.602 -0.333 -1.359 1.00 95.69 98 GLN A N 1
ATOM 807 C CA . GLN A 1 98 ? 28.741 -0.248 -2.296 1.00 95.69 98 GLN A CA 1
ATOM 808 C C . GLN A 1 98 ? 28.497 0.722 -3.461 1.00 95.69 98 GLN A C 1
ATOM 810 O O . GLN A 1 98 ? 29.435 1.262 -4.034 1.00 95.69 98 GLN A O 1
ATOM 815 N N . TYR A 1 99 ? 27.232 0.994 -3.778 1.00 96.25 99 TYR A N 1
ATOM 816 C CA . TYR A 1 99 ? 26.848 2.032 -4.728 1.00 96.25 99 TYR A CA 1
ATOM 817 C C . TYR A 1 99 ? 26.525 3.363 -4.038 1.00 96.25 99 TYR A C 1
ATOM 819 O O . TYR A 1 99 ? 25.985 4.265 -4.676 1.00 96.25 99 TYR A O 1
ATOM 827 N N . GLY A 1 100 ? 26.758 3.502 -2.728 1.00 95.38 100 GLY A N 1
ATOM 828 C CA . GLY A 1 100 ? 26.414 4.683 -1.932 1.00 95.38 100 GLY A CA 1
ATOM 829 C C . GLY A 1 100 ? 24.916 5.013 -1.937 1.00 95.38 100 GLY A C 1
ATOM 830 O O . GLY A 1 100 ? 24.543 6.186 -1.971 1.00 95.38 100 GLY A O 1
ATOM 831 N N . ILE A 1 101 ? 24.039 4.006 -2.016 1.00 95.44 101 ILE A N 1
ATOM 832 C CA . ILE A 1 101 ? 22.585 4.210 -2.025 1.00 95.44 101 ILE A CA 1
ATOM 833 C C . ILE A 1 101 ? 22.080 4.223 -0.580 1.00 95.44 101 ILE A C 1
ATOM 835 O O . ILE A 1 101 ? 22.061 3.189 0.087 1.00 95.44 101 ILE A O 1
ATOM 839 N N . ALA A 1 102 ? 21.567 5.368 -0.127 1.00 92.12 102 ALA A N 1
ATOM 840 C CA . ALA A 1 102 ? 21.148 5.562 1.260 1.00 92.12 102 ALA A CA 1
ATOM 841 C C . ALA A 1 102 ? 20.179 4.483 1.798 1.00 92.12 102 ALA A C 1
ATOM 843 O O . ALA A 1 102 ? 19.328 3.912 1.094 1.00 92.12 102 ALA A O 1
ATOM 844 N N . LYS A 1 103 ? 20.267 4.210 3.105 1.00 89.12 103 LYS A N 1
ATOM 845 C CA . LYS A 1 103 ? 19.322 3.335 3.817 1.00 89.12 103 LYS A CA 1
ATOM 846 C C . LYS A 1 103 ? 17.929 3.972 3.840 1.00 89.12 103 LYS A C 1
ATOM 848 O O . LYS A 1 103 ? 17.772 5.183 3.940 1.00 89.12 103 LYS A O 1
ATOM 853 N N . ARG A 1 104 ? 16.885 3.147 3.690 1.00 82.94 104 ARG A N 1
ATOM 854 C CA . ARG A 1 104 ? 15.500 3.641 3.722 1.00 82.94 104 ARG A CA 1
ATOM 855 C C . ARG A 1 104 ? 15.121 3.934 5.170 1.00 82.94 104 ARG A C 1
ATOM 857 O O . ARG A 1 104 ? 15.152 3.025 5.997 1.00 82.94 104 ARG A O 1
ATOM 864 N N . LYS A 1 105 ? 14.693 5.163 5.455 1.00 82.44 105 LYS A N 1
ATOM 865 C CA . LYS A 1 105 ? 14.038 5.505 6.721 1.00 82.44 105 LYS A CA 1
ATOM 866 C C . LYS A 1 105 ? 12.553 5.157 6.616 1.00 82.44 105 LYS A C 1
ATOM 868 O O . LYS A 1 105 ? 11.786 5.869 5.975 1.00 82.44 105 LYS A O 1
ATOM 873 N N . TYR A 1 106 ? 12.160 4.018 7.185 1.00 81.12 106 TYR A N 1
ATOM 874 C CA . TYR A 1 106 ? 10.774 3.534 7.113 1.00 81.12 106 TYR A CA 1
ATOM 875 C C . TYR A 1 106 ? 9.855 4.186 8.150 1.00 81.12 106 TYR A C 1
ATOM 877 O O . TYR A 1 106 ? 8.678 4.400 7.872 1.00 81.12 106 TYR A O 1
ATOM 885 N N . VAL A 1 107 ? 10.394 4.515 9.325 1.00 86.94 107 VAL A N 1
ATOM 886 C CA . VAL A 1 107 ? 9.659 5.140 10.427 1.00 86.94 107 VAL A CA 1
ATOM 887 C C . VAL A 1 107 ? 10.174 6.564 10.597 1.00 86.94 107 VAL A C 1
ATOM 889 O O . VAL A 1 107 ? 11.357 6.775 10.863 1.00 86.94 107 VAL A O 1
ATOM 892 N N . THR A 1 108 ? 9.298 7.542 10.377 1.00 87.69 108 THR A N 1
ATOM 893 C CA . THR A 1 108 ? 9.631 8.972 10.459 1.00 87.69 108 THR A CA 1
ATOM 894 C C . THR A 1 108 ? 9.038 9.656 11.683 1.00 87.69 108 THR A C 1
ATOM 896 O O . THR A 1 108 ? 9.419 10.788 11.936 1.00 87.69 108 THR A O 1
ATOM 899 N N . ASN A 1 109 ? 8.131 8.997 12.417 1.00 89.94 109 ASN A N 1
ATOM 900 C CA . ASN A 1 109 ? 7.308 9.604 13.475 1.00 89.94 109 ASN A CA 1
ATOM 901 C C . ASN A 1 109 ? 6.539 10.857 13.012 1.00 89.94 109 ASN A C 1
ATOM 903 O O . ASN A 1 109 ? 6.156 11.688 13.817 1.00 89.94 109 ASN A O 1
ATOM 907 N N . VAL A 1 110 ? 6.279 10.960 11.706 1.00 91.69 110 VAL A N 1
ATOM 908 C CA . VAL A 1 110 ? 5.436 12.002 11.110 1.00 91.69 110 VAL A CA 1
ATOM 909 C C . VAL A 1 110 ? 4.181 11.333 10.580 1.00 91.69 110 VAL A C 1
ATOM 911 O O . VAL A 1 110 ? 4.284 10.353 9.826 1.00 91.69 110 VAL A O 1
ATOM 914 N N . SER A 1 111 ? 3.015 11.846 10.970 1.00 93.12 111 SER A N 1
ATOM 915 C CA . SER A 1 111 ? 1.744 11.317 10.496 1.00 93.12 111 SER A CA 1
ATOM 916 C C . SER A 1 111 ? 1.620 11.463 8.981 1.00 93.12 111 SER A C 1
ATOM 918 O O . SER A 1 111 ? 1.918 12.497 8.392 1.00 93.12 111 SER A O 1
ATOM 920 N N . LYS A 1 112 ? 1.165 10.383 8.348 1.00 93.88 112 LYS A N 1
ATOM 921 C CA . LYS A 1 112 ? 0.711 10.365 6.949 1.00 93.88 112 LYS A CA 1
ATOM 922 C C . LYS A 1 112 ? -0.792 10.119 6.886 1.00 93.88 112 LYS A C 1
ATOM 924 O O . LYS A 1 112 ? -1.284 9.605 5.879 1.00 93.88 112 LYS A O 1
ATOM 929 N N . SER A 1 113 ? -1.486 10.347 8.000 1.00 94.25 113 SER A N 1
ATOM 930 C CA . SER A 1 113 ? -2.917 10.147 8.075 1.00 94.25 113 SER A CA 1
ATOM 931 C C . SER A 1 113 ? -3.655 11.165 7.222 1.00 94.25 113 SER A C 1
ATOM 933 O O . SER A 1 113 ? -3.144 12.232 6.891 1.00 94.25 113 SER A O 1
ATOM 935 N N . ARG A 1 114 ? -4.840 10.759 6.782 1.00 94.12 114 ARG A N 1
ATOM 936 C CA . ARG A 1 114 ? -5.752 11.591 6.015 1.00 94.12 114 ARG A CA 1
ATOM 937 C C . ARG A 1 114 ? -7.161 11.224 6.436 1.00 94.12 114 ARG A C 1
ATOM 939 O O . ARG A 1 114 ? -7.540 10.055 6.312 1.00 94.12 114 ARG A O 1
ATOM 946 N N . ASP A 1 115 ? -7.924 12.217 6.856 1.00 93.56 115 ASP A N 1
ATOM 947 C CA . ASP A 1 115 ? -9.356 12.067 7.066 1.00 93.56 115 ASP A CA 1
ATOM 948 C C . ASP A 1 115 ? -10.103 12.052 5.733 1.00 93.56 115 ASP A C 1
ATOM 950 O O . ASP A 1 115 ? -9.678 12.654 4.745 1.00 93.56 115 ASP A O 1
ATOM 954 N N . LEU A 1 116 ? -11.190 11.289 5.692 1.00 95.19 116 LEU A N 1
ATOM 955 C CA . LEU A 1 116 ? -12.134 11.306 4.584 1.00 95.19 116 LEU A CA 1
ATOM 956 C C . LEU A 1 116 ? -13.263 12.252 4.980 1.00 95.19 116 LEU A C 1
ATOM 958 O O . LEU A 1 116 ? -14.034 11.919 5.873 1.00 95.19 116 LEU A O 1
ATOM 962 N N . THR A 1 117 ? -13.323 13.425 4.358 1.00 94.69 117 THR A N 1
ATOM 963 C CA . THR A 1 117 ? -14.311 14.455 4.705 1.00 94.69 117 THR A CA 1
ATOM 964 C C . THR A 1 117 ? -15.588 14.307 3.879 1.00 94.69 117 THR A C 1
ATOM 966 O O . THR A 1 117 ? -15.583 13.711 2.798 1.00 94.69 117 THR A O 1
ATOM 969 N N . ASP A 1 118 ? -16.680 14.918 4.335 1.00 93.44 118 ASP A N 1
ATOM 970 C CA . ASP A 1 118 ? -17.916 14.981 3.546 1.00 93.44 118 ASP A CA 1
ATOM 971 C C . ASP A 1 118 ? -17.710 15.750 2.235 1.00 93.44 118 ASP A C 1
ATOM 973 O O . ASP A 1 118 ? -18.243 15.368 1.196 1.00 93.44 118 ASP A O 1
ATOM 977 N N . GLY A 1 119 ? -16.849 16.774 2.241 1.00 93.81 119 GLY A N 1
ATOM 978 C CA . GLY A 1 119 ? -16.456 17.503 1.033 1.00 93.81 119 GLY A CA 1
ATOM 979 C C . GLY A 1 119 ? -15.661 16.658 0.029 1.00 93.81 119 GLY A C 1
ATOM 980 O O . GLY A 1 119 ? -15.803 16.859 -1.178 1.00 93.81 119 GLY A O 1
ATOM 981 N N . ASP A 1 120 ? -14.852 15.698 0.495 1.00 93.69 120 ASP A N 1
ATOM 982 C CA . ASP A 1 120 ? -14.213 14.703 -0.376 1.00 93.69 120 ASP A CA 1
ATOM 983 C C . ASP A 1 120 ? -15.278 13.796 -1.009 1.00 93.69 120 ASP A C 1
ATOM 985 O O . ASP A 1 120 ? -15.257 13.561 -2.218 1.00 93.69 120 ASP A O 1
ATOM 989 N N . LEU A 1 121 ? -16.218 13.296 -0.199 1.00 95.25 121 LEU A N 1
ATOM 990 C CA . LEU A 1 121 ? -17.263 12.371 -0.641 1.00 95.25 121 LEU A CA 1
ATOM 991 C C . LEU A 1 121 ? -18.269 13.016 -1.597 1.00 95.25 121 LEU A C 1
ATOM 993 O O . LEU A 1 121 ? -18.650 12.374 -2.572 1.00 95.25 121 LEU A O 1
ATOM 997 N N . ALA A 1 122 ? -18.635 14.281 -1.383 1.00 96.25 122 ALA A N 1
ATOM 998 C CA . ALA A 1 122 ? -19.549 15.025 -2.250 1.00 96.25 122 ALA A CA 1
ATOM 999 C C . ALA A 1 122 ? -19.038 15.151 -3.698 1.00 96.25 122 ALA A C 1
ATOM 1001 O O . ALA A 1 122 ? -19.827 15.269 -4.632 1.00 96.25 122 ALA A O 1
ATOM 1002 N N . LYS A 1 123 ? -17.715 15.088 -3.905 1.00 97.06 123 LYS A N 1
ATOM 1003 C CA . LYS A 1 123 ? -17.079 15.131 -5.234 1.00 97.06 123 LYS A CA 1
ATOM 1004 C C . LYS A 1 123 ? -16.998 13.762 -5.915 1.00 97.06 123 LYS A C 1
ATOM 1006 O O . LYS A 1 123 ? -16.626 13.684 -7.086 1.00 97.06 123 LYS A O 1
ATOM 1011 N N . ILE A 1 124 ? -17.299 12.678 -5.200 1.00 97.81 124 ILE A N 1
ATOM 1012 C CA . ILE A 1 124 ? -17.253 11.316 -5.733 1.00 97.81 124 ILE A CA 1
ATOM 1013 C C . ILE A 1 124 ? -18.635 10.940 -6.258 1.00 97.81 124 ILE A C 1
ATOM 1015 O O . ILE A 1 124 ? -19.571 10.719 -5.499 1.00 97.81 124 ILE A O 1
ATOM 1019 N N . THR A 1 125 ? -18.743 10.797 -7.576 1.00 97.12 125 THR A N 1
ATOM 1020 C CA . THR A 1 125 ? -20.011 10.474 -8.247 1.00 97.12 125 THR A CA 1
ATOM 1021 C C . THR A 1 125 ? -20.235 8.972 -8.419 1.00 97.12 125 THR A C 1
ATOM 1023 O O . THR A 1 125 ? -21.355 8.534 -8.666 1.00 97.12 125 THR A O 1
ATOM 1026 N N . ASP A 1 126 ? -19.184 8.153 -8.295 1.00 97.62 126 ASP A N 1
ATOM 1027 C CA . ASP A 1 126 ? -19.292 6.693 -8.363 1.00 97.62 126 ASP A CA 1
ATOM 1028 C C . ASP A 1 126 ? -19.574 6.081 -6.973 1.00 97.62 126 ASP A C 1
ATOM 1030 O O . ASP A 1 126 ? -18.657 6.027 -6.143 1.00 97.62 126 ASP A O 1
ATOM 1034 N N . PRO A 1 127 ? -20.777 5.530 -6.713 1.00 97.88 127 PRO A N 1
ATOM 1035 C CA . PRO A 1 127 ? -21.130 4.983 -5.399 1.00 97.88 127 PRO A CA 1
ATOM 1036 C C . PRO A 1 127 ? -20.249 3.794 -4.984 1.00 97.88 127 PRO A C 1
ATOM 1038 O O . PRO A 1 127 ? -19.954 3.614 -3.802 1.00 97.88 127 PRO A O 1
ATOM 1041 N N . TYR A 1 128 ? -19.736 3.016 -5.947 1.00 98.50 128 TYR A N 1
ATOM 1042 C CA . TYR A 1 128 ? -18.778 1.940 -5.672 1.00 98.50 128 TYR A CA 1
ATOM 1043 C C . TYR A 1 128 ? -17.463 2.486 -5.095 1.00 98.50 128 TYR A C 1
ATOM 1045 O O . TYR A 1 128 ? -16.881 1.892 -4.179 1.00 98.50 128 TYR A O 1
ATOM 1053 N N . THR A 1 129 ? -16.993 3.621 -5.619 1.00 98.44 129 THR A N 1
ATOM 1054 C CA . THR A 1 129 ? -15.796 4.319 -5.137 1.00 98.44 129 THR A CA 1
ATOM 1055 C C . THR A 1 129 ? -16.038 4.958 -3.774 1.00 98.44 129 THR A C 1
ATOM 1057 O O . THR A 1 129 ? -15.202 4.777 -2.887 1.00 98.44 129 THR A O 1
ATOM 1060 N N . ALA A 1 130 ? -17.184 5.615 -3.571 1.00 98.44 130 ALA A N 1
ATOM 1061 C CA . ALA A 1 130 ? -17.550 6.226 -2.292 1.00 98.44 130 ALA A CA 1
ATOM 1062 C C . ALA A 1 130 ? -17.580 5.191 -1.152 1.00 98.44 130 ALA A C 1
ATOM 1064 O O . ALA A 1 130 ? -16.873 5.344 -0.154 1.00 98.44 130 ALA A O 1
ATOM 1065 N N . LEU A 1 131 ? -18.287 4.069 -1.337 1.00 98.69 131 LEU A N 1
ATOM 1066 C CA . LEU A 1 131 ? -18.312 2.970 -0.361 1.00 98.69 131 LEU A CA 1
ATOM 1067 C C . LEU A 1 131 ? -16.922 2.357 -0.145 1.00 98.69 131 LEU A C 1
ATOM 1069 O O . LEU A 1 131 ? -16.527 2.073 0.986 1.00 98.69 131 LEU A O 1
ATOM 1073 N N . SER A 1 132 ? -16.133 2.201 -1.212 1.00 98.56 132 SER A N 1
ATOM 1074 C CA . SER A 1 132 ? -14.759 1.699 -1.103 1.00 98.56 132 SER A CA 1
ATOM 1075 C C . SER A 1 132 ? -13.842 2.639 -0.312 1.00 98.56 132 SER A C 1
ATOM 1077 O O . SER A 1 132 ? -12.910 2.160 0.335 1.00 98.56 132 SER A O 1
ATOM 1079 N N . LEU A 1 133 ? -14.038 3.959 -0.380 1.00 98.50 133 LEU A N 1
ATOM 1080 C CA . LEU A 1 133 ? -13.295 4.949 0.411 1.00 98.50 133 LEU A CA 1
ATOM 1081 C C . LEU A 1 133 ? -13.744 4.930 1.873 1.00 98.50 133 LEU A C 1
ATOM 1083 O O . LEU A 1 133 ? -12.897 4.801 2.757 1.00 98.50 133 LEU A O 1
ATOM 1087 N N . ARG A 1 134 ? -15.057 4.941 2.124 1.00 98.56 134 ARG A N 1
ATOM 1088 C CA . ARG A 1 134 ? -15.620 4.879 3.481 1.00 98.56 134 ARG A CA 1
ATOM 1089 C C . ARG A 1 134 ? -15.177 3.618 4.218 1.00 98.56 134 ARG A C 1
ATOM 1091 O O . ARG A 1 134 ? -14.705 3.707 5.345 1.00 98.56 134 ARG A O 1
ATOM 1098 N N . LEU A 1 135 ? -15.185 2.455 3.560 1.00 98.50 135 LEU A N 1
ATOM 1099 C CA . LEU A 1 135 ? -14.664 1.215 4.153 1.00 98.50 135 LEU A CA 1
ATOM 1100 C C . LEU A 1 135 ? -13.146 1.262 4.406 1.00 98.50 135 LEU A C 1
ATOM 1102 O O . LEU A 1 135 ? -12.663 0.633 5.346 1.00 98.50 135 LEU A O 1
ATOM 1106 N N . GLN A 1 136 ? -12.370 1.987 3.590 1.00 98.31 136 GLN A N 1
ATOM 1107 C CA . GLN A 1 136 ? -10.940 2.194 3.864 1.00 98.31 136 GLN A CA 1
ATOM 1108 C C . GLN A 1 136 ? -10.713 3.041 5.111 1.00 98.31 136 GLN A C 1
ATOM 1110 O O . GLN A 1 136 ? -9.825 2.696 5.885 1.00 98.31 136 GLN A O 1
ATOM 1115 N N . ALA A 1 137 ? -11.494 4.104 5.303 1.00 98.00 137 ALA A N 1
ATOM 1116 C CA . ALA A 1 137 ? -11.424 4.942 6.495 1.00 98.00 137 ALA A CA 1
ATOM 1117 C C . ALA A 1 137 ? -11.889 4.176 7.742 1.00 98.00 137 ALA A C 1
ATOM 1119 O O . ALA A 1 137 ? -11.139 4.060 8.706 1.00 98.00 137 ALA A O 1
ATOM 1120 N N . ALA A 1 138 ? -13.065 3.549 7.677 1.00 98.06 138 ALA A N 1
ATOM 1121 C CA . ALA A 1 138 ? -13.693 2.904 8.825 1.00 98.06 138 ALA A CA 1
ATOM 1122 C C . ALA A 1 138 ? -12.955 1.646 9.313 1.00 98.06 138 ALA A C 1
ATOM 1124 O O . ALA A 1 138 ? -12.874 1.416 10.513 1.00 98.06 138 ALA A O 1
ATOM 1125 N N . PHE A 1 139 ? -12.397 0.833 8.407 1.00 98.19 139 PHE A N 1
ATOM 1126 C CA . PHE A 1 139 ? -11.761 -0.453 8.749 1.00 98.19 139 PHE A CA 1
ATOM 1127 C C . PHE A 1 139 ? -10.272 -0.511 8.380 1.00 98.19 139 PHE A C 1
ATOM 1129 O O . PHE A 1 139 ? -9.670 -1.586 8.321 1.00 98.19 139 PHE A O 1
ATOM 1136 N N . GLY A 1 140 ? -9.669 0.620 8.012 1.00 97.38 140 GLY A N 1
ATOM 1137 C CA . GLY A 1 140 ? -8.269 0.670 7.600 1.00 97.38 140 GLY A CA 1
ATOM 1138 C C . GLY A 1 140 ? -7.963 -0.225 6.398 1.00 97.38 140 GLY A C 1
ATOM 1139 O O . GLY A 1 140 ? -6.852 -0.749 6.292 1.00 97.38 140 GLY A O 1
ATOM 1140 N N . LEU A 1 141 ? -8.919 -0.495 5.502 1.00 97.56 141 LEU A N 1
ATOM 1141 C CA . LEU A 1 141 ? -8.707 -1.429 4.391 1.00 97.56 141 LEU A CA 1
ATOM 1142 C C . LEU A 1 141 ? -7.627 -0.928 3.423 1.00 97.56 141 LEU A C 1
ATOM 1144 O O . LEU A 1 141 ? -7.351 0.259 3.283 1.00 97.56 141 LEU A O 1
ATOM 1148 N N . ARG A 1 142 ? -6.991 -1.857 2.703 1.00 96.25 142 ARG A N 1
ATOM 1149 C CA . ARG A 1 142 ? -6.223 -1.486 1.505 1.00 96.25 142 ARG A CA 1
ATOM 1150 C C . ARG A 1 142 ? -7.203 -1.281 0.354 1.00 96.25 142 ARG A C 1
ATOM 1152 O O . ARG A 1 142 ? -8.121 -2.082 0.230 1.00 96.25 142 ARG A O 1
ATOM 1159 N N . ARG A 1 143 ? -6.920 -0.334 -0.545 1.00 96.12 143 ARG A N 1
ATOM 1160 C CA . ARG A 1 143 ? -7.694 -0.077 -1.776 1.00 96.12 143 ARG A CA 1
ATOM 1161 C C . ARG A 1 143 ? -8.134 -1.333 -2.536 1.00 96.12 143 ARG A C 1
ATOM 1163 O O . ARG A 1 143 ? -9.272 -1.445 -2.958 1.00 96.12 143 ARG A O 1
ATOM 1170 N N . GLU A 1 144 ? -7.233 -2.293 -2.733 1.00 95.12 144 GLU A N 1
ATOM 1171 C CA . GLU A 1 144 ? -7.593 -3.550 -3.406 1.00 95.12 144 GLU A CA 1
ATOM 1172 C C . GLU A 1 144 ? -8.634 -4.352 -2.616 1.00 95.12 144 GLU A C 1
ATOM 1174 O O . GLU A 1 144 ? -9.580 -4.874 -3.198 1.00 95.12 144 GLU A O 1
ATOM 1179 N N . ALA A 1 145 ? -8.472 -4.418 -1.294 1.00 97.19 145 ALA A N 1
ATOM 1180 C CA . ALA A 1 145 ? -9.372 -5.158 -0.427 1.00 97.19 145 ALA A CA 1
ATOM 1181 C C . ALA A 1 145 ? -10.739 -4.478 -0.332 1.00 97.19 145 ALA A C 1
ATOM 1183 O O . ALA A 1 145 ? -11.737 -5.181 -0.365 1.00 97.19 145 ALA A O 1
ATOM 1184 N N . SER A 1 146 ? -10.794 -3.143 -0.2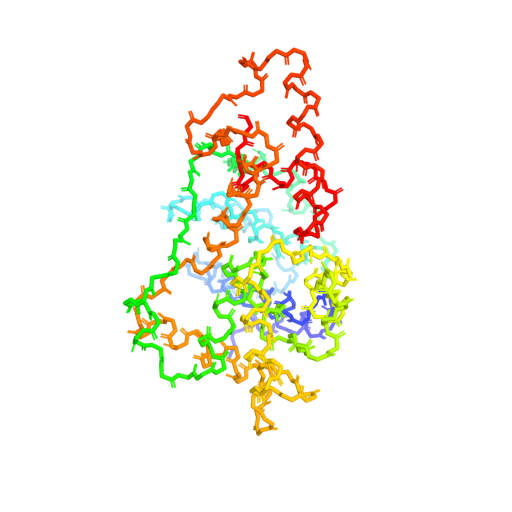67 1.00 97.94 146 SER A N 1
ATOM 1185 C CA . SER A 1 146 ? -12.064 -2.408 -0.236 1.00 97.94 146 SER A CA 1
ATOM 1186 C C . SER A 1 146 ? -12.848 -2.523 -1.539 1.00 97.94 146 SER A C 1
ATOM 1188 O O . SER A 1 146 ? -14.060 -2.637 -1.487 1.00 97.94 146 SER A O 1
ATOM 1190 N N . ILE A 1 147 ? -12.181 -2.584 -2.694 1.00 98.06 147 ILE A N 1
ATOM 1191 C CA . ILE A 1 147 ? -12.862 -2.789 -3.983 1.00 98.06 147 ILE A CA 1
ATOM 1192 C C . ILE A 1 147 ? -13.330 -4.249 -4.131 1.00 98.06 147 ILE A C 1
ATOM 1194 O O . ILE A 1 147 ? -14.437 -4.519 -4.592 1.00 98.06 147 ILE A O 1
ATOM 1198 N N . LYS A 1 148 ? -12.496 -5.224 -3.740 1.00 97.56 148 LYS A N 1
ATOM 1199 C CA . LYS A 1 148 ? -12.800 -6.661 -3.893 1.00 97.56 148 LYS A CA 1
ATOM 1200 C C . LYS A 1 148 ? -13.743 -7.222 -2.828 1.00 97.56 148 LYS A C 1
ATOM 1202 O O . LYS A 1 148 ? -14.230 -8.343 -3.006 1.00 97.56 148 LYS A O 1
ATOM 1207 N N . ILE A 1 149 ? -13.958 -6.506 -1.723 1.00 98.00 149 ILE A N 1
ATOM 1208 C CA . ILE A 1 149 ? -14.775 -6.984 -0.607 1.00 98.00 149 ILE A CA 1
ATOM 1209 C C . ILE A 1 149 ? -16.170 -7.360 -1.088 1.00 98.00 149 ILE A C 1
ATOM 1211 O O . ILE A 1 149 ? -16.742 -6.683 -1.937 1.00 98.00 149 ILE A O 1
ATOM 1215 N N . ARG A 1 150 ? -16.714 -8.439 -0.523 1.00 98.19 150 ARG A N 1
ATOM 1216 C CA . ARG A 1 150 ? -18.127 -8.804 -0.650 1.00 98.19 150 ARG A CA 1
ATOM 1217 C C . ARG A 1 150 ? -18.794 -8.597 0.708 1.00 98.19 150 ARG A C 1
ATOM 1219 O O . ARG A 1 150 ? -18.672 -9.503 1.536 1.00 98.19 150 ARG A O 1
ATOM 1226 N N . PRO A 1 151 ? -19.445 -7.446 0.962 1.00 98.12 151 PRO A N 1
ATOM 1227 C CA . PRO A 1 151 ? -19.904 -7.056 2.298 1.00 98.12 151 PRO A CA 1
ATOM 1228 C C . PRO A 1 151 ? -20.723 -8.142 3.001 1.00 98.12 151 PRO A C 1
ATOM 1230 O O . PRO A 1 151 ? -20.370 -8.548 4.102 1.00 98.12 151 PRO A O 1
ATOM 1233 N N . ALA A 1 152 ? -21.705 -8.737 2.314 1.00 97.62 152 ALA A N 1
ATOM 1234 C CA . ALA A 1 152 ? -22.568 -9.775 2.891 1.00 97.62 152 ALA A CA 1
ATOM 1235 C C . ALA A 1 152 ? -21.832 -11.066 3.290 1.00 97.62 152 ALA A C 1
ATOM 1237 O O . ALA A 1 152 ? -22.328 -11.834 4.102 1.00 97.62 152 ALA A O 1
ATOM 1238 N N . ARG A 1 153 ? -20.657 -11.338 2.706 1.00 97.56 153 ARG A N 1
ATOM 1239 C CA . ARG A 1 153 ? -19.819 -12.490 3.084 1.00 97.56 153 ARG A CA 1
ATOM 1240 C C . ARG A 1 153 ? -18.752 -12.134 4.113 1.00 97.56 153 ARG A C 1
ATOM 1242 O O . ARG A 1 153 ? -18.258 -13.037 4.788 1.00 97.56 153 ARG A O 1
ATOM 1249 N N . ALA A 1 154 ? -18.326 -10.874 4.125 1.00 97.69 154 ALA A N 1
ATOM 1250 C CA . ALA A 1 154 ? -17.290 -10.375 5.014 1.00 97.69 154 ALA A CA 1
ATOM 1251 C C . ALA A 1 154 ? -17.843 -10.113 6.417 1.00 97.69 154 ALA A C 1
ATOM 1253 O O . ALA A 1 154 ? -17.131 -10.321 7.389 1.00 97.69 154 ALA A O 1
ATOM 1254 N N . ASP A 1 155 ? -19.097 -9.687 6.519 1.00 98.12 155 ASP A N 1
ATOM 1255 C CA . ASP A 1 155 ? -19.777 -9.459 7.788 1.00 98.12 155 ASP A CA 1
ATOM 1256 C C . ASP A 1 155 ? -20.001 -10.770 8.556 1.00 98.12 155 ASP A C 1
ATOM 1258 O O . ASP A 1 155 ? -20.567 -11.727 8.017 1.00 98.12 155 ASP A O 1
ATOM 1262 N N . LYS A 1 156 ? -19.531 -10.812 9.803 1.00 98.00 156 LYS A N 1
ATOM 1263 C CA . LYS A 1 156 ? -19.702 -11.928 10.743 1.00 98.00 156 LYS A CA 1
ATOM 1264 C C . LYS A 1 156 ? -20.453 -11.519 12.011 1.00 98.00 156 LYS A C 1
ATOM 1266 O O . LYS A 1 156 ? -20.458 -12.273 12.973 1.00 98.00 156 LYS A O 1
ATOM 1271 N N . GLY A 1 157 ? -21.112 -10.360 11.995 1.00 97.44 157 GLY A N 1
ATOM 1272 C CA . GLY A 1 157 ? -21.847 -9.817 13.134 1.00 97.44 157 GLY A CA 1
ATOM 1273 C C . GLY A 1 157 ? -20.980 -8.872 13.958 1.00 97.44 157 GLY A C 1
ATOM 1274 O O . GLY A 1 157 ? -21.181 -7.663 13.897 1.00 97.44 157 GLY A O 1
ATOM 1275 N N . ASP A 1 158 ? -19.990 -9.417 14.664 1.00 97.38 158 ASP A N 1
ATOM 1276 C CA . ASP A 1 158 ? -19.065 -8.692 15.554 1.00 97.38 158 ASP A CA 1
ATOM 1277 C C . ASP A 1 158 ? -17.761 -8.244 14.860 1.00 97.38 158 ASP A C 1
ATOM 1279 O O . ASP A 1 158 ? -16.980 -7.456 15.398 1.00 97.38 158 ASP A O 1
ATOM 1283 N N . ARG A 1 159 ? -17.499 -8.746 13.649 1.00 98.12 159 ARG A N 1
ATOM 1284 C CA . ARG A 1 159 ? -16.257 -8.498 12.908 1.00 98.12 159 ARG A CA 1
ATOM 1285 C C . ARG A 1 159 ? -16.437 -8.564 11.394 1.00 98.12 159 ARG A C 1
ATOM 1287 O O . ARG A 1 159 ? -17.351 -9.193 10.862 1.00 98.12 159 ARG A O 1
ATOM 1294 N N . LEU A 1 160 ? -15.485 -7.958 10.694 1.00 97.94 160 LEU A N 1
ATOM 1295 C CA . LEU A 1 160 ? -15.308 -8.013 9.251 1.00 97.94 160 LEU A CA 1
ATOM 1296 C C . LEU A 1 160 ? -14.185 -9.000 8.890 1.00 97.94 160 LEU A C 1
ATOM 1298 O O . LEU A 1 160 ? -13.001 -8.715 9.079 1.00 97.94 160 LEU A O 1
ATOM 1302 N N . ALA A 1 161 ? -14.542 -10.150 8.321 1.00 97.88 161 ALA A N 1
ATOM 1303 C CA . ALA A 1 161 ? -13.617 -11.188 7.878 1.00 97.88 161 ALA A CA 1
ATOM 1304 C C . ALA A 1 161 ? -13.224 -11.014 6.399 1.00 97.88 161 ALA A C 1
ATOM 1306 O O . ALA A 1 161 ? -14.033 -11.151 5.475 1.00 97.88 161 ALA A O 1
ATOM 1307 N N . LEU A 1 162 ? -11.942 -10.748 6.145 1.00 97.25 162 LEU A N 1
ATOM 1308 C CA . LEU A 1 162 ? -11.397 -10.549 4.803 1.00 97.25 162 LEU A CA 1
ATOM 1309 C C . LEU A 1 162 ? -10.712 -11.818 4.303 1.00 97.25 162 LEU A C 1
ATOM 1311 O O . LEU A 1 162 ? -9.721 -12.267 4.877 1.00 97.25 162 LEU A O 1
ATOM 1315 N N . LYS A 1 163 ? -11.185 -12.357 3.175 1.00 95.31 163 LYS A N 1
ATOM 1316 C CA . LYS A 1 163 ? -10.568 -13.531 2.543 1.00 95.31 163 LYS A CA 1
ATOM 1317 C C . LYS A 1 163 ? -9.199 -13.207 1.949 1.00 95.31 163 LYS A C 1
ATOM 1319 O O . LYS A 1 163 ? -9.008 -12.145 1.359 1.00 95.31 163 LYS A O 1
ATOM 1324 N N . ALA A 1 164 ? -8.298 -14.188 1.985 1.00 92.12 164 ALA A N 1
ATOM 1325 C CA . ALA A 1 164 ? -6.972 -14.138 1.365 1.00 92.12 164 ALA A CA 1
ATOM 1326 C C . ALA A 1 164 ? -6.990 -13.627 -0.090 1.00 92.12 164 ALA A C 1
ATOM 1328 O O . ALA A 1 164 ? -6.196 -12.769 -0.462 1.00 92.12 164 ALA A O 1
ATOM 1329 N N . SER A 1 165 ? -7.951 -14.081 -0.900 1.00 91.00 165 SER A N 1
ATOM 1330 C CA . SER A 1 165 ? -8.109 -13.681 -2.309 1.00 91.00 165 SER A CA 1
ATOM 1331 C C . SER A 1 165 ? -8.396 -12.186 -2.523 1.00 91.00 165 SER A C 1
ATOM 1333 O O . SER A 1 165 ? -8.289 -11.680 -3.641 1.00 91.00 165 SER A O 1
ATOM 1335 N N . TRP A 1 166 ? -8.818 -11.471 -1.478 1.00 92.38 166 TRP A N 1
ATOM 1336 C CA . TRP A 1 166 ? -9.129 -10.039 -1.534 1.00 92.38 166 TRP A CA 1
ATOM 1337 C C . TRP A 1 166 ? -7.966 -9.177 -1.047 1.00 92.38 166 TRP A C 1
ATOM 1339 O O . TRP A 1 166 ? -7.989 -7.960 -1.211 1.00 92.38 166 TRP A O 1
ATOM 1349 N N . THR A 1 167 ? -6.955 -9.777 -0.422 1.00 89.75 167 THR A N 1
ATOM 1350 C CA . THR A 1 167 ? -5.920 -9.051 0.304 1.00 89.75 167 THR A CA 1
ATOM 1351 C C . THR A 1 167 ? -4.557 -9.218 -0.353 1.00 89.75 167 THR A C 1
ATOM 1353 O O . THR A 1 167 ? -4.228 -10.223 -0.983 1.00 89.75 167 THR A O 1
ATOM 1356 N N . LYS A 1 168 ? -3.717 -8.195 -0.188 1.00 81.81 168 LYS A N 1
ATOM 1357 C CA . LYS A 1 168 ? -2.333 -8.249 -0.652 1.00 81.81 168 LYS A CA 1
ATOM 1358 C C . LYS A 1 168 ? -1.593 -9.390 0.053 1.00 81.81 168 LYS A C 1
ATOM 1360 O O . LYS A 1 168 ? -1.558 -9.425 1.281 1.00 81.81 168 LYS A O 1
ATOM 1365 N N . GLY A 1 169 ? -0.947 -10.250 -0.733 1.00 81.12 169 GLY A N 1
ATOM 1366 C CA . GLY A 1 169 ? -0.122 -11.349 -0.228 1.00 81.12 169 GLY A CA 1
ATOM 1367 C C . GLY A 1 169 ? -0.909 -12.559 0.275 1.00 81.12 169 GLY A C 1
ATOM 1368 O O . GLY A 1 169 ? -0.318 -13.385 0.957 1.00 81.12 169 GLY A O 1
ATOM 1369 N N . GLY A 1 170 ? -2.213 -12.658 -0.020 1.00 84.25 170 GLY A N 1
ATOM 1370 C CA . GLY A 1 170 ? -2.993 -13.861 0.285 1.00 84.25 170 GLY A CA 1
ATOM 1371 C C . GLY A 1 170 ? -3.250 -14.084 1.775 1.00 84.25 170 GLY A C 1
ATOM 1372 O O . GLY A 1 170 ? -3.419 -15.218 2.203 1.00 84.25 170 GLY A O 1
ATOM 1373 N N . ARG A 1 171 ? -3.259 -13.022 2.588 1.00 87.06 171 ARG A N 1
ATOM 1374 C CA . ARG A 1 171 ? -3.410 -13.135 4.047 1.00 87.06 171 ARG A CA 1
ATOM 1375 C C . ARG A 1 171 ? -4.825 -12.787 4.476 1.00 87.06 171 ARG A C 1
ATOM 1377 O O . ARG A 1 171 ? -5.228 -11.621 4.379 1.00 87.06 171 ARG A O 1
ATOM 1384 N N . ALA A 1 172 ? -5.572 -13.789 4.926 1.00 93.69 172 ALA A N 1
ATOM 1385 C CA . ALA A 1 172 ? -6.853 -13.558 5.578 1.00 93.69 172 ALA A CA 1
ATOM 1386 C C . ALA A 1 172 ? -6.646 -12.808 6.904 1.00 93.69 172 ALA A C 1
ATOM 1388 O O . ALA A 1 172 ? -5.578 -12.903 7.511 1.00 93.69 172 ALA A O 1
ATOM 1389 N N . ARG A 1 173 ? -7.637 -12.011 7.306 1.00 95.81 173 ARG A N 1
ATOM 1390 C CA . ARG A 1 173 ? -7.637 -11.308 8.595 1.00 95.81 173 ARG A CA 1
ATOM 1391 C C . ARG A 1 173 ? -9.042 -10.886 8.986 1.00 95.81 173 ARG A C 1
ATOM 1393 O O . ARG A 1 173 ? -9.894 -10.720 8.111 1.00 95.81 173 ARG A O 1
ATOM 1400 N N . GLU A 1 174 ? -9.223 -10.640 10.269 1.00 96.88 174 GLU A N 1
ATOM 1401 C CA . GLU A 1 174 ? -10.460 -10.133 10.849 1.00 96.88 174 GLU A CA 1
ATOM 1402 C C . GLU A 1 174 ? -10.218 -8.741 11.426 1.00 96.88 174 GLU A C 1
ATOM 1404 O O . GLU A 1 174 ? -9.104 -8.413 11.841 1.00 96.88 174 GLU A O 1
ATOM 1409 N N . ILE A 1 175 ? -11.248 -7.905 11.377 1.00 97.94 175 ILE A N 1
ATOM 1410 C CA . ILE A 1 175 ? -11.227 -6.545 11.911 1.00 97.94 175 ILE A CA 1
ATOM 1411 C C . ILE A 1 175 ? -12.508 -6.380 12.728 1.00 97.94 175 ILE A C 1
ATOM 1413 O O . ILE A 1 175 ? -13.577 -6.613 12.164 1.00 97.94 175 ILE A O 1
ATOM 1417 N N . PRO A 1 176 ? -12.441 -6.030 14.021 1.00 98.00 176 PRO A N 1
ATOM 1418 C CA . PRO A 1 176 ? -13.639 -5.895 14.843 1.00 98.00 176 PRO A CA 1
ATOM 1419 C C . PRO A 1 176 ? -14.547 -4.775 14.319 1.00 98.00 176 PRO A C 1
ATOM 1421 O O . PRO A 1 176 ? -14.064 -3.771 13.789 1.00 98.00 176 PRO A O 1
ATOM 1424 N N . ILE A 1 177 ? -15.857 -4.951 14.486 1.00 98.38 177 ILE A N 1
ATOM 1425 C CA . ILE A 1 177 ? -16.850 -3.884 14.347 1.00 98.38 177 ILE A CA 1
ATOM 1426 C C . ILE A 1 177 ? -17.022 -3.285 15.744 1.00 98.38 177 ILE A C 1
ATOM 1428 O O . ILE A 1 177 ? -17.454 -3.958 16.671 1.00 98.38 177 ILE A O 1
ATOM 1432 N N . ARG A 1 178 ? -16.592 -2.039 15.904 1.00 96.88 178 ARG A N 1
ATOM 1433 C CA . ARG A 1 178 ? -16.337 -1.383 17.190 1.00 96.88 178 ARG A CA 1
ATOM 1434 C C . ARG A 1 178 ? -17.390 -0.343 17.554 1.00 96.88 178 ARG A C 1
ATOM 1436 O O . ARG A 1 178 ? -17.499 0.000 18.723 1.00 96.88 178 ARG A O 1
ATOM 1443 N N . ASN A 1 179 ? -18.109 0.191 16.570 1.00 96.56 179 ASN A N 1
ATOM 1444 C CA . ASN A 1 179 ? -19.077 1.264 16.774 1.00 96.56 179 ASN A CA 1
ATOM 1445 C C . ASN A 1 179 ? -20.259 1.185 15.795 1.00 96.56 179 ASN A C 1
ATOM 1447 O O . ASN A 1 179 ? -20.262 0.400 14.837 1.00 96.56 179 ASN A O 1
ATOM 1451 N N . ALA A 1 180 ? -21.280 1.995 16.075 1.00 97.75 180 ALA A N 1
ATOM 1452 C CA . ALA A 1 180 ? -22.519 2.038 15.309 1.00 97.75 180 ALA A CA 1
ATOM 1453 C C . ALA A 1 180 ? -22.288 2.525 13.870 1.00 97.75 180 ALA A C 1
ATOM 1455 O O . ALA A 1 180 ? -22.910 2.010 12.943 1.00 97.75 180 ALA A O 1
ATOM 1456 N N . GLU A 1 181 ? -21.339 3.435 13.652 1.00 97.00 181 GLU A N 1
ATOM 1457 C CA . GLU A 1 181 ? -21.017 3.979 12.332 1.00 97.00 181 GLU A CA 1
ATOM 1458 C C . GLU A 1 181 ? -20.424 2.904 11.408 1.00 97.00 181 GLU A C 1
ATOM 1460 O O . GLU A 1 181 ? -20.801 2.794 10.238 1.00 97.00 181 GLU A O 1
ATOM 1465 N N . GLN A 1 182 ? -19.526 2.057 11.925 1.00 98.31 182 GLN A N 1
ATOM 1466 C CA . GLN A 1 182 ? -18.987 0.908 11.192 1.00 98.31 182 GLN A CA 1
ATOM 1467 C C . GLN A 1 182 ? -20.080 -0.104 10.842 1.00 98.31 182 GLN A C 1
ATOM 1469 O O . GLN A 1 182 ? -20.086 -0.640 9.728 1.00 98.31 182 GLN A O 1
ATOM 1474 N N . ARG A 1 183 ? -20.999 -0.362 11.780 1.00 98.38 183 ARG A N 1
ATOM 1475 C CA . ARG A 1 183 ? -22.146 -1.252 11.575 1.00 98.38 183 ARG A CA 1
ATOM 1476 C C . ARG A 1 183 ? -23.052 -0.719 10.464 1.00 98.38 183 ARG A C 1
ATOM 1478 O O . ARG A 1 183 ? -23.269 -1.425 9.478 1.00 98.38 183 ARG A O 1
ATOM 1485 N N . GLN A 1 184 ? -23.478 0.538 10.572 1.00 98.50 184 GLN A N 1
ATOM 1486 C CA . GLN A 1 184 ? -24.340 1.206 9.597 1.00 98.50 184 GLN A CA 1
ATOM 1487 C C . GLN A 1 184 ? -23.708 1.229 8.200 1.00 98.50 184 GLN A C 1
ATOM 1489 O O . GLN A 1 184 ? -24.354 0.857 7.221 1.00 98.50 184 GLN A O 1
ATOM 1494 N N . LEU A 1 185 ? -22.422 1.585 8.093 1.00 98.50 185 LEU A N 1
ATOM 1495 C CA . LEU A 1 185 ? -21.697 1.569 6.819 1.00 98.50 185 LEU A CA 1
ATOM 1496 C C . LEU A 1 185 ? -21.667 0.170 6.190 1.00 98.50 185 LEU A C 1
ATOM 1498 O O . LEU A 1 185 ? -21.781 0.022 4.970 1.00 98.50 185 LEU A O 1
ATOM 1502 N N . LEU A 1 186 ? -21.475 -0.873 6.998 1.00 98.25 186 LEU A N 1
ATOM 1503 C CA . LEU A 1 186 ? -21.446 -2.238 6.491 1.00 98.25 186 LEU A CA 1
ATOM 1504 C C . LEU A 1 186 ? -22.841 -2.701 6.047 1.00 98.25 186 LEU A C 1
ATOM 1506 O O . LEU A 1 186 ? -22.944 -3.424 5.056 1.00 98.25 186 LEU A O 1
ATOM 1510 N N . ASP A 1 187 ? -23.904 -2.261 6.721 1.00 98.50 187 ASP A N 1
ATOM 1511 C CA . ASP A 1 187 ? -25.291 -2.505 6.306 1.00 98.50 187 ASP A CA 1
ATOM 1512 C C . ASP A 1 187 ? -25.627 -1.814 4.983 1.00 98.50 187 ASP A C 1
ATOM 1514 O O . ASP A 1 187 ? -26.120 -2.470 4.063 1.00 98.50 187 ASP A O 1
ATOM 1518 N N . GLU A 1 188 ? -25.233 -0.552 4.823 1.00 98.50 188 GLU A N 1
ATOM 1519 C CA . GLU A 1 188 ? -25.344 0.184 3.561 1.00 98.50 188 GLU A CA 1
ATOM 1520 C C . GLU A 1 188 ? -24.585 -0.532 2.430 1.00 98.50 188 GLU A C 1
ATOM 1522 O O . GLU A 1 188 ? -25.129 -0.801 1.355 1.00 98.50 188 GLU A O 1
ATOM 1527 N N . ALA A 1 189 ? -23.335 -0.938 2.683 1.00 98.44 189 ALA A N 1
ATOM 1528 C CA . ALA A 1 189 ? -22.529 -1.659 1.704 1.00 98.44 189 ALA A CA 1
ATOM 1529 C C . ALA A 1 189 ? -23.136 -3.028 1.339 1.00 98.44 189 ALA A C 1
ATOM 1531 O O . ALA A 1 189 ? -23.057 -3.447 0.179 1.00 98.44 189 ALA A O 1
ATOM 1532 N N . LYS A 1 190 ? -23.752 -3.733 2.300 1.00 98.25 190 LYS A N 1
ATOM 1533 C CA . LYS A 1 190 ? -24.496 -4.982 2.058 1.00 98.25 190 LYS A CA 1
ATOM 1534 C C . LYS A 1 190 ? -25.727 -4.740 1.200 1.00 98.25 190 LYS A C 1
ATOM 1536 O O . LYS A 1 190 ? -25.937 -5.491 0.251 1.00 98.25 190 LYS A O 1
ATOM 1541 N N . GLN A 1 191 ? -26.516 -3.714 1.499 1.00 98.19 191 GLN A N 1
ATOM 1542 C CA . GLN A 1 191 ? -27.707 -3.376 0.724 1.00 98.19 191 GLN A CA 1
ATOM 1543 C C . GLN A 1 191 ? -27.335 -3.019 -0.720 1.00 98.19 191 GLN A C 1
ATOM 1545 O O . GLN A 1 191 ? -27.935 -3.542 -1.662 1.00 98.19 191 GLN A O 1
ATOM 1550 N N . PHE A 1 192 ? -26.286 -2.213 -0.893 1.00 98.38 192 PHE A N 1
ATOM 1551 C CA . PHE A 1 192 ? -25.800 -1.779 -2.197 1.00 98.38 192 PHE A CA 1
ATOM 1552 C C . PHE A 1 192 ? -25.212 -2.932 -3.026 1.00 98.38 192 PHE A C 1
ATOM 1554 O O . PHE A 1 192 ? -25.641 -3.192 -4.151 1.00 98.38 192 PHE A O 1
ATOM 1561 N N . ALA A 1 193 ? -24.238 -3.664 -2.474 1.00 97.38 193 ALA A N 1
ATOM 1562 C CA . ALA A 1 193 ? -23.539 -4.723 -3.205 1.00 97.38 193 ALA A CA 1
ATOM 1563 C C . ALA A 1 193 ? -24.342 -6.033 -3.279 1.00 97.38 193 ALA A C 1
ATOM 1565 O O . ALA A 1 193 ? -24.032 -6.913 -4.092 1.00 97.38 193 ALA A O 1
ATOM 1566 N N . ARG A 1 194 ? -25.354 -6.199 -2.419 1.00 95.56 194 ARG A N 1
ATOM 1567 C CA . ARG A 1 194 ? -26.080 -7.453 -2.189 1.00 95.56 194 ARG A CA 1
ATOM 1568 C C . ARG A 1 194 ? -25.090 -8.597 -1.928 1.00 95.56 194 ARG A C 1
ATOM 1570 O O . ARG A 1 194 ? -24.307 -8.568 -0.983 1.00 95.56 194 ARG A O 1
ATOM 1577 N N . ARG A 1 195 ? -25.077 -9.614 -2.795 1.00 94.62 195 ARG A N 1
ATOM 1578 C CA . ARG A 1 195 ? -24.144 -10.760 -2.735 1.00 94.62 195 ARG A CA 1
ATOM 1579 C C . ARG A 1 195 ? -22.824 -10.521 -3.494 1.00 94.62 195 ARG A C 1
ATOM 1581 O O . ARG A 1 195 ? -21.951 -11.396 -3.500 1.00 94.62 195 ARG A O 1
ATOM 1588 N N . GLY A 1 196 ? -22.704 -9.383 -4.177 1.00 96.75 196 GLY A N 1
ATOM 1589 C CA . GLY A 1 196 ? -21.580 -8.998 -5.024 1.00 96.75 196 GLY A CA 1
ATOM 1590 C C . GLY A 1 196 ? -20.433 -8.331 -4.268 1.00 96.75 196 GLY A C 1
ATOM 1591 O O . GLY A 1 196 ? -20.405 -8.293 -3.038 1.00 96.75 196 GLY A O 1
ATOM 1592 N N . SER A 1 197 ? -19.455 -7.848 -5.033 1.00 97.81 197 SER A N 1
ATOM 1593 C CA . SER A 1 197 ? -18.370 -6.994 -4.540 1.00 97.81 197 SER A CA 1
ATOM 1594 C C . SER A 1 197 ? -18.635 -5.522 -4.839 1.00 97.81 197 SER A C 1
ATOM 1596 O O . SER A 1 197 ? -19.564 -5.207 -5.579 1.00 97.81 197 SER A O 1
ATOM 1598 N N . LEU A 1 198 ? -17.762 -4.625 -4.374 1.00 98.25 198 LEU A N 1
ATOM 1599 C CA . LEU A 1 198 ? -17.737 -3.227 -4.825 1.00 98.25 198 LEU A CA 1
ATOM 1600 C C . LEU A 1 198 ? -17.076 -3.073 -6.210 1.00 98.25 198 LEU A C 1
ATOM 1602 O O . LEU A 1 198 ? -16.249 -2.197 -6.452 1.00 98.25 198 LEU A O 1
ATOM 1606 N N . ILE A 1 199 ? -17.479 -3.947 -7.134 1.00 98.31 199 ILE A N 1
ATOM 1607 C CA . ILE A 1 199 ? -17.127 -3.929 -8.552 1.00 98.31 199 ILE A CA 1
ATOM 1608 C C . ILE A 1 199 ? -18.447 -4.086 -9.313 1.00 98.31 199 ILE A C 1
ATOM 1610 O O . ILE A 1 199 ? -19.136 -5.085 -9.077 1.00 98.31 199 ILE A O 1
ATOM 1614 N N . PRO A 1 200 ? -18.808 -3.145 -10.204 1.00 97.25 200 PRO A N 1
ATOM 1615 C CA . PRO A 1 200 ? -19.986 -3.289 -11.051 1.00 97.25 200 PRO A CA 1
ATOM 1616 C C . PRO A 1 200 ? -19.956 -4.610 -11.824 1.00 97.25 200 PRO A C 1
ATOM 1618 O O . PRO A 1 200 ? -18.902 -5.019 -12.305 1.00 97.25 200 PRO A O 1
ATOM 1621 N N . LYS A 1 201 ? -21.110 -5.267 -11.994 1.00 95.69 201 LYS A N 1
ATOM 1622 C CA . LYS A 1 201 ? -21.193 -6.571 -12.687 1.00 95.69 201 LYS A CA 1
ATOM 1623 C C . LYS A 1 201 ? -20.660 -6.535 -14.125 1.00 95.69 201 LYS A C 1
ATOM 1625 O O . LYS A 1 201 ? -20.166 -7.541 -14.614 1.00 95.69 201 LYS A O 1
ATOM 1630 N N . THR A 1 202 ? -20.753 -5.380 -14.777 1.00 96.38 202 THR A N 1
ATOM 1631 C CA . THR A 1 202 ? -20.284 -5.135 -16.148 1.00 96.38 202 THR A CA 1
ATOM 1632 C C . THR A 1 202 ? -18.792 -4.806 -16.229 1.00 96.38 202 THR A C 1
ATOM 1634 O O . THR A 1 202 ? -18.273 -4.578 -17.318 1.00 96.38 202 THR A O 1
ATOM 1637 N N . MET A 1 203 ? -18.086 -4.752 -15.095 1.00 97.50 203 MET A N 1
ATOM 1638 C CA . MET A 1 203 ? -16.688 -4.347 -15.030 1.00 97.50 203 MET A CA 1
ATOM 1639 C C . MET A 1 203 ? -15.797 -5.435 -14.443 1.00 97.50 203 MET A C 1
ATOM 1641 O O . MET A 1 203 ? -16.116 -6.132 -13.482 1.00 97.50 203 MET A O 1
ATOM 1645 N N . THR A 1 204 ? -14.586 -5.499 -14.976 1.00 97.06 204 THR A N 1
ATOM 1646 C CA . THR A 1 204 ? -13.468 -6.185 -14.338 1.00 97.06 204 THR A CA 1
ATOM 1647 C C . THR A 1 204 ? -12.932 -5.366 -13.161 1.00 97.06 204 THR A C 1
ATOM 1649 O O . THR A 1 204 ? -13.071 -4.141 -13.095 1.00 97.06 204 THR A O 1
ATOM 1652 N N . TYR A 1 205 ? -12.190 -6.020 -12.264 1.00 94.94 205 TYR A N 1
ATOM 1653 C CA . TYR A 1 205 ? -11.455 -5.332 -11.197 1.00 94.94 205 TYR A CA 1
ATOM 1654 C C . TYR A 1 205 ? -10.520 -4.234 -11.731 1.00 94.94 205 TYR A C 1
ATOM 1656 O O . TYR A 1 205 ? -10.403 -3.178 -11.116 1.00 94.94 205 TYR A O 1
ATOM 1664 N N . LYS A 1 206 ? -9.862 -4.455 -12.879 1.00 94.62 206 LYS A N 1
ATOM 1665 C CA . LYS A 1 206 ? -8.956 -3.466 -13.482 1.00 94.62 206 LYS A CA 1
ATOM 1666 C C . LYS A 1 206 ? -9.714 -2.206 -13.905 1.00 94.62 206 LYS A C 1
ATOM 1668 O O . LYS A 1 206 ? -9.238 -1.106 -13.633 1.00 94.62 206 LYS A O 1
ATOM 1673 N N . GLN A 1 207 ? -10.883 -2.366 -14.526 1.00 97.81 207 GLN A N 1
ATOM 1674 C CA . GLN A 1 207 ? -11.741 -1.244 -14.917 1.00 97.81 207 GLN A CA 1
ATOM 1675 C C . GLN A 1 207 ? -12.233 -0.476 -13.688 1.00 97.81 207 GLN A C 1
ATOM 1677 O O . GLN A 1 207 ? -12.012 0.732 -13.620 1.00 97.81 207 GLN A O 1
ATOM 1682 N N . GLN A 1 208 ? -12.766 -1.162 -12.669 1.00 98.12 208 GLN A N 1
ATOM 1683 C CA . GLN A 1 208 ? -13.213 -0.482 -11.449 1.00 98.12 208 GLN A CA 1
ATOM 1684 C C . GLN A 1 208 ? -12.056 0.185 -10.692 1.00 98.12 208 GLN A C 1
ATOM 1686 O O . GLN A 1 208 ? -12.202 1.292 -10.190 1.00 98.12 208 GLN A O 1
ATOM 1691 N N . MET A 1 209 ? -10.873 -0.431 -10.641 1.00 97.12 209 MET A N 1
ATOM 1692 C CA . MET A 1 209 ? -9.682 0.180 -10.042 1.00 97.12 209 MET A CA 1
ATOM 1693 C C . MET A 1 209 ? -9.257 1.457 -10.780 1.00 97.12 209 MET A C 1
ATOM 1695 O O . MET A 1 209 ? -8.800 2.411 -10.150 1.00 97.12 209 MET A O 1
ATOM 1699 N N . ASN A 1 210 ? -9.369 1.484 -12.108 1.00 97.12 210 ASN A N 1
ATOM 1700 C CA . ASN A 1 210 ? -9.077 2.682 -12.889 1.00 97.12 210 ASN A CA 1
ATOM 1701 C C . ASN A 1 210 ? -10.144 3.760 -12.672 1.00 97.12 210 ASN A C 1
ATOM 1703 O O . ASN A 1 210 ? -9.774 4.911 -12.455 1.00 97.12 210 ASN A O 1
ATOM 1707 N N . ARG A 1 211 ? -11.430 3.383 -12.621 1.00 98.00 211 ARG A N 1
ATOM 1708 C CA . ARG A 1 211 ? -12.530 4.289 -12.262 1.00 98.00 211 ARG A CA 1
ATOM 1709 C C . ARG A 1 211 ? -12.321 4.907 -10.881 1.00 98.00 211 ARG A C 1
ATOM 1711 O O . ARG A 1 211 ? -12.347 6.124 -10.763 1.00 98.00 211 ARG A O 1
ATOM 1718 N N . PHE A 1 212 ? -11.999 4.086 -9.881 1.00 98.12 212 PHE A N 1
ATOM 1719 C CA . PHE A 1 212 ? -11.661 4.525 -8.526 1.00 98.12 212 PHE A CA 1
ATOM 1720 C C . PHE A 1 212 ? -10.545 5.577 -8.539 1.00 98.12 212 PHE A C 1
ATOM 1722 O O . PHE A 1 212 ? -10.662 6.627 -7.918 1.00 98.12 212 PHE A O 1
ATOM 1729 N N . LYS A 1 213 ? -9.449 5.320 -9.269 1.00 97.12 213 LYS A N 1
ATOM 1730 C CA . LYS A 1 213 ? -8.331 6.273 -9.366 1.00 97.12 213 LYS A CA 1
ATOM 1731 C C . LYS A 1 213 ? -8.738 7.577 -10.048 1.00 97.12 213 LYS A C 1
ATOM 1733 O O . LYS A 1 213 ? -8.315 8.628 -9.584 1.00 97.12 213 LYS A O 1
ATOM 1738 N N . ALA A 1 214 ? -9.514 7.502 -11.128 1.00 97.12 214 ALA A N 1
ATOM 1739 C CA . ALA A 1 214 ? -9.984 8.674 -11.859 1.00 97.12 214 ALA A CA 1
ATOM 1740 C C . ALA A 1 214 ? -10.908 9.539 -10.992 1.00 97.12 214 ALA A C 1
ATOM 1742 O O . ALA A 1 214 ? -10.723 10.746 -10.929 1.00 97.12 214 ALA A O 1
ATOM 1743 N N . GLN A 1 215 ? -11.826 8.914 -10.253 1.00 97.62 215 GLN A N 1
ATOM 1744 C CA . GLN A 1 215 ? -12.714 9.582 -9.299 1.00 97.62 215 GLN A CA 1
ATOM 1745 C C . GLN A 1 215 ? -11.927 10.275 -8.182 1.00 97.62 215 GLN A C 1
ATOM 1747 O O . GLN A 1 215 ? -12.111 11.465 -7.955 1.00 97.62 215 GLN A O 1
ATOM 1752 N N . CYS A 1 216 ? -10.979 9.578 -7.542 1.00 96.88 216 CYS A N 1
ATOM 1753 C CA . CYS A 1 216 ? -10.112 10.207 -6.543 1.00 96.88 216 CYS A CA 1
ATOM 1754 C C . CYS A 1 216 ? -9.303 11.374 -7.128 1.00 96.88 216 CYS A C 1
ATOM 1756 O O . CYS A 1 216 ? -9.169 12.400 -6.476 1.00 96.88 216 CYS A O 1
ATOM 1758 N N . MET A 1 217 ? -8.776 11.235 -8.349 1.00 95.69 217 MET A N 1
ATOM 1759 C CA . MET A 1 217 ? -8.026 12.303 -9.014 1.00 95.69 217 MET A CA 1
ATOM 1760 C C . MET A 1 217 ? -8.906 13.527 -9.290 1.00 95.69 217 MET A C 1
ATOM 1762 O O . MET A 1 217 ? -8.508 14.631 -8.937 1.00 95.69 217 MET A O 1
ATOM 1766 N N . ALA A 1 218 ? -10.099 13.329 -9.856 1.00 94.81 218 ALA A N 1
ATOM 1767 C CA . ALA A 1 218 ? -11.055 14.399 -10.139 1.00 94.81 218 ALA A CA 1
ATOM 1768 C C . ALA A 1 218 ? -11.529 15.111 -8.861 1.00 94.81 218 ALA A C 1
ATOM 1770 O O . ALA A 1 218 ? -11.677 16.327 -8.848 1.00 94.81 218 ALA A O 1
ATOM 1771 N N . ALA A 1 219 ? -11.693 14.369 -7.765 1.00 94.44 219 ALA A N 1
ATOM 1772 C CA . ALA A 1 219 ? -12.048 14.922 -6.461 1.00 94.44 219 ALA A CA 1
ATOM 1773 C C . ALA A 1 219 ? -10.867 15.579 -5.714 1.00 94.44 219 ALA A C 1
ATOM 1775 O O . ALA A 1 219 ? -11.063 16.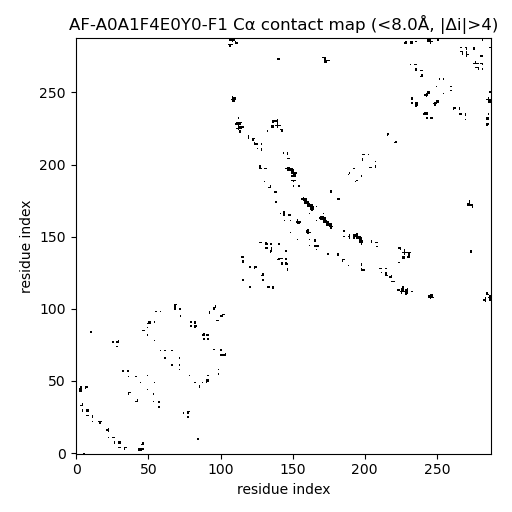133 -4.633 1.00 94.44 219 ALA A O 1
ATOM 1776 N N . GLY A 1 220 ? -9.636 15.510 -6.241 1.00 93.25 220 GLY A N 1
ATOM 1777 C CA . GLY A 1 220 ? -8.430 15.998 -5.556 1.00 93.25 220 GLY A CA 1
ATOM 1778 C C . GLY A 1 220 ? -7.976 15.122 -4.377 1.00 93.25 220 GLY A C 1
ATOM 1779 O O . GLY A 1 220 ? -7.109 15.515 -3.594 1.00 93.25 220 GLY A O 1
ATOM 1780 N N . ILE A 1 221 ? -8.522 13.912 -4.241 1.00 92.31 221 ILE A N 1
ATOM 1781 C CA . ILE A 1 221 ? -8.160 12.951 -3.198 1.00 92.31 221 ILE A CA 1
ATOM 1782 C C . ILE A 1 221 ? -6.842 12.274 -3.574 1.00 92.31 221 ILE A C 1
ATOM 1784 O O . ILE A 1 221 ? -6.780 11.241 -4.251 1.00 92.31 221 ILE A O 1
ATOM 1788 N N . GLN A 1 222 ? -5.755 12.856 -3.087 1.00 88.56 222 GLN A N 1
ATOM 1789 C CA . GLN A 1 222 ? -4.429 12.259 -3.138 1.00 88.56 222 GLN A CA 1
ATOM 1790 C C . GLN A 1 222 ? -4.157 11.439 -1.871 1.00 88.56 222 GLN A C 1
ATOM 1792 O O . GLN A 1 222 ? -4.816 11.586 -0.845 1.00 88.56 222 GLN A O 1
ATOM 1797 N N . HIS A 1 223 ? -3.169 10.544 -1.937 1.00 88.62 223 HIS A N 1
ATOM 1798 C CA . HIS A 1 223 ? -2.714 9.765 -0.778 1.00 88.62 223 HIS A CA 1
ATOM 1799 C C . HIS A 1 223 ? -3.810 8.954 -0.062 1.00 88.62 223 HIS A C 1
ATOM 1801 O O . HIS A 1 223 ? -3.800 8.858 1.156 1.00 88.62 223 HIS A O 1
ATOM 1807 N N . VAL A 1 224 ? -4.687 8.264 -0.801 1.00 93.38 224 VAL A N 1
ATOM 1808 C CA . VAL A 1 224 ? -5.751 7.379 -0.257 1.00 93.38 224 VAL A CA 1
ATOM 1809 C C . VAL A 1 224 ? -5.256 6.390 0.818 1.00 93.38 224 VAL A C 1
ATOM 1811 O O . VAL A 1 224 ? -6.007 5.986 1.702 1.00 93.38 224 VAL A O 1
ATOM 1814 N N . HIS A 1 225 ? -3.974 5.997 0.793 1.00 95.19 225 HIS A N 1
ATOM 1815 C CA . HIS A 1 225 ? -3.403 5.156 1.853 1.00 95.19 225 HIS A CA 1
ATOM 1816 C C . HIS A 1 225 ? -3.396 5.830 3.237 1.00 95.19 225 HIS A C 1
ATOM 1818 O O . HIS A 1 225 ? -3.328 5.126 4.241 1.00 95.19 225 HIS A O 1
ATOM 1824 N N . GLY A 1 226 ? -3.495 7.157 3.295 1.00 96.50 226 GLY A N 1
ATOM 1825 C CA . GLY A 1 226 ? -3.575 7.945 4.518 1.00 96.50 226 GLY A CA 1
ATOM 1826 C C . GLY A 1 226 ? -4.792 7.610 5.377 1.00 96.50 226 GLY A C 1
ATOM 1827 O O . GLY A 1 226 ? -4.665 7.601 6.594 1.00 96.50 226 GLY A O 1
ATOM 1828 N N . HIS A 1 227 ? -5.913 7.172 4.794 1.00 97.06 227 HIS A N 1
ATOM 1829 C CA . HIS A 1 227 ? -7.063 6.684 5.574 1.00 97.06 227 HIS A CA 1
ATOM 1830 C C . HIS A 1 227 ? -6.710 5.469 6.437 1.00 97.06 227 HIS A C 1
ATOM 1832 O O . HIS A 1 227 ? -7.163 5.316 7.565 1.00 97.06 227 HIS A O 1
ATOM 1838 N N . ARG A 1 228 ? -5.820 4.611 5.936 1.00 97.62 228 ARG A N 1
ATOM 1839 C CA . ARG A 1 228 ? -5.331 3.462 6.697 1.00 97.62 228 ARG A CA 1
ATOM 1840 C C . ARG A 1 228 ? -4.320 3.854 7.775 1.00 97.62 228 ARG A C 1
ATOM 1842 O O . ARG A 1 228 ? -4.235 3.162 8.785 1.00 97.62 228 ARG A O 1
ATOM 1849 N N . HIS A 1 229 ? -3.556 4.929 7.567 1.00 97.75 229 HIS A N 1
ATOM 1850 C CA . HIS A 1 229 ? -2.767 5.536 8.642 1.00 97.75 229 HIS A CA 1
ATOM 1851 C C . HIS A 1 229 ? -3.693 6.096 9.722 1.00 97.75 229 HIS A C 1
ATOM 1853 O O . HIS A 1 229 ? -3.492 5.773 10.885 1.00 97.75 229 HIS A O 1
ATOM 1859 N N . GLN A 1 230 ? -4.741 6.824 9.330 1.00 97.69 230 GLN A N 1
ATOM 1860 C CA . GLN A 1 230 ? -5.727 7.383 10.253 1.00 97.69 230 GLN A CA 1
ATOM 1861 C C . GLN A 1 230 ? -6.380 6.295 11.109 1.00 97.69 230 GLN A C 1
ATOM 1863 O O . GLN A 1 230 ? -6.312 6.370 12.331 1.00 97.69 230 GLN A O 1
ATOM 1868 N N . TYR A 1 231 ? -6.876 5.220 10.485 1.00 98.19 231 TYR A N 1
ATOM 1869 C CA . TYR A 1 231 ? -7.421 4.068 11.208 1.00 98.19 231 TYR A CA 1
ATOM 1870 C C . TYR A 1 231 ? -6.440 3.514 12.250 1.00 98.19 231 TYR A C 1
ATOM 1872 O O . TYR A 1 231 ? -6.810 3.283 13.394 1.00 98.19 231 TYR A O 1
ATOM 1880 N N . ALA A 1 232 ? -5.175 3.297 11.870 1.00 98.19 232 ALA A N 1
ATOM 1881 C CA . ALA A 1 232 ? -4.179 2.720 12.772 1.00 98.19 232 ALA A CA 1
ATOM 1882 C C . ALA A 1 232 ? -3.887 3.629 13.976 1.00 98.19 232 ALA A C 1
ATOM 1884 O O . ALA A 1 232 ? -3.657 3.137 15.077 1.00 98.19 232 ALA A O 1
ATOM 1885 N N . GLN A 1 233 ? -3.879 4.943 13.759 1.00 98.19 233 GLN A N 1
ATOM 1886 C CA . GLN A 1 233 ? -3.590 5.934 14.792 1.00 98.19 233 GLN A CA 1
ATOM 1887 C C . GLN A 1 233 ? -4.773 6.111 15.748 1.00 98.19 233 GLN A C 1
ATOM 1889 O O . GLN A 1 233 ? -4.564 6.085 16.958 1.00 98.19 233 GLN A O 1
ATOM 1894 N N . GLN A 1 234 ? -6.002 6.179 15.226 1.00 97.88 234 GLN A N 1
ATOM 1895 C CA . GLN A 1 234 ? -7.226 6.166 16.037 1.00 97.88 234 GLN A CA 1
ATOM 1896 C C . GLN A 1 234 ? -7.322 4.878 16.857 1.00 97.88 234 GLN A C 1
ATOM 1898 O O . GLN A 1 234 ? -7.501 4.920 18.069 1.00 97.88 234 GLN A O 1
ATOM 1903 N N . ARG A 1 235 ? -7.080 3.723 16.222 1.00 98.06 235 ARG A N 1
ATOM 1904 C CA . ARG A 1 235 ? -7.088 2.425 16.905 1.00 98.06 235 ARG A CA 1
ATOM 1905 C C . ARG A 1 235 ? -6.050 2.354 18.024 1.00 98.06 235 ARG A C 1
ATOM 1907 O O . ARG A 1 235 ? -6.317 1.773 19.069 1.00 98.06 235 ARG A O 1
ATOM 1914 N N . TYR A 1 236 ? -4.875 2.949 17.827 1.00 98.44 236 TYR A N 1
ATOM 1915 C CA . TYR A 1 236 ? -3.867 3.041 18.882 1.00 98.44 236 TYR A CA 1
ATOM 1916 C C . TYR A 1 236 ? -4.361 3.882 20.064 1.00 98.44 236 TYR A C 1
ATOM 1918 O O . TYR A 1 236 ? -4.195 3.471 21.211 1.00 98.44 236 TYR A O 1
ATOM 1926 N N . GLN A 1 237 ? -4.999 5.022 19.800 1.00 98.12 237 GLN A N 1
ATOM 1927 C CA . GLN A 1 237 ? -5.560 5.866 20.851 1.00 98.12 237 GLN A CA 1
ATOM 1928 C C . GLN A 1 237 ? -6.673 5.159 21.625 1.00 98.12 237 GLN A C 1
ATOM 1930 O O . GLN A 1 237 ? -6.652 5.178 22.848 1.00 98.12 237 GLN A O 1
ATOM 1935 N N . GLU A 1 238 ? -7.582 4.465 20.945 1.00 97.75 238 GLU A N 1
ATOM 1936 C CA . GLU A 1 238 ? -8.639 3.675 21.590 1.00 97.75 238 GLU A CA 1
ATOM 1937 C C . GLU A 1 238 ? -8.086 2.566 22.495 1.00 97.75 238 GLU A C 1
ATOM 1939 O O . GLU A 1 238 ? -8.619 2.318 23.569 1.00 97.75 238 GLU A O 1
ATOM 1944 N N . LEU A 1 239 ? -7.023 1.883 22.057 1.00 97.94 239 LEU A N 1
ATOM 1945 C CA . LEU A 1 239 ? -6.435 0.762 22.795 1.00 97.94 239 LEU A CA 1
ATOM 1946 C C . LEU A 1 239 ? -5.551 1.207 23.964 1.00 97.94 239 LEU A C 1
ATOM 1948 O O . LEU A 1 239 ? -5.368 0.447 24.908 1.00 97.94 239 LEU A O 1
ATOM 1952 N N . THR A 1 240 ? -4.951 2.396 23.885 1.00 97.75 240 THR A N 1
ATOM 1953 C CA . THR A 1 240 ? -3.920 2.837 24.842 1.00 97.75 240 THR A CA 1
ATOM 1954 C C . THR A 1 240 ? -4.289 4.084 25.641 1.00 97.75 240 THR A C 1
ATOM 1956 O O . THR A 1 240 ? -3.516 4.474 26.520 1.00 97.75 240 THR A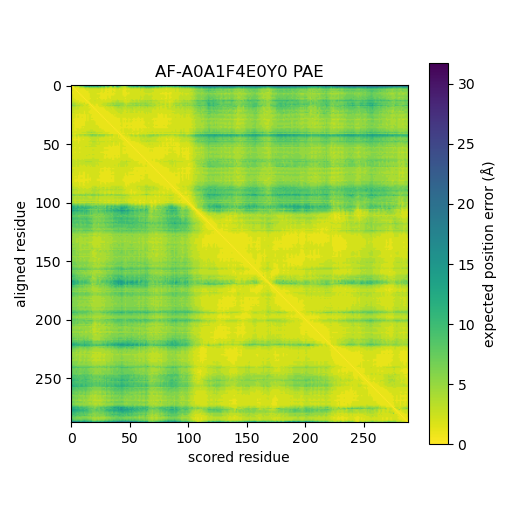 O 1
ATOM 1959 N N . GLY A 1 241 ? -5.394 4.746 25.291 1.00 97.38 241 GLY A N 1
ATOM 1960 C CA . GLY A 1 241 ? -5.801 6.054 25.809 1.00 97.38 241 GLY A CA 1
ATOM 1961 C C . GLY A 1 241 ? -4.914 7.224 25.365 1.00 97.38 241 GLY A C 1
ATOM 1962 O O . GLY A 1 241 ? -5.069 8.327 25.878 1.00 97.38 241 GLY A O 1
ATOM 1963 N N . ARG A 1 242 ? -3.943 7.013 24.462 1.00 96.38 242 ARG A N 1
ATOM 1964 C CA . ARG A 1 242 ? -2.867 7.978 24.174 1.00 96.38 242 ARG A CA 1
ATOM 1965 C C . ARG A 1 242 ? -2.648 8.177 22.683 1.00 96.38 242 ARG A C 1
ATOM 1967 O O . ARG A 1 242 ? -2.788 7.250 21.889 1.00 96.38 242 ARG A O 1
ATOM 1974 N N . ALA A 1 243 ? -2.214 9.375 22.300 1.00 97.38 243 ALA A N 1
ATOM 1975 C CA . ALA A 1 243 ? -1.707 9.606 20.953 1.00 97.38 243 ALA A CA 1
ATOM 1976 C C . ALA A 1 243 ? -0.507 8.686 20.669 1.00 97.38 243 ALA A C 1
ATOM 1978 O O . ALA A 1 243 ? 0.325 8.420 21.540 1.00 97.38 243 ALA A O 1
ATOM 1979 N N . CYS A 1 244 ? -0.408 8.193 19.437 1.00 97.25 244 CYS A N 1
ATOM 1980 C CA . CYS A 1 244 ? 0.763 7.441 18.995 1.00 97.25 244 CYS A CA 1
ATOM 1981 C C . CYS A 1 244 ? 1.947 8.377 18.680 1.00 97.25 244 CYS A C 1
ATOM 1983 O O . CYS A 1 244 ? 1.720 9.556 18.393 1.00 97.25 244 CYS A O 1
ATOM 1985 N N . PRO A 1 245 ? 3.198 7.878 18.637 1.00 97.19 245 PRO A N 1
ATOM 1986 C CA . PRO A 1 245 ? 4.362 8.701 18.296 1.00 97.19 245 PRO A CA 1
ATOM 1987 C C . PRO A 1 245 ? 4.245 9.476 16.975 1.00 97.19 245 PRO A C 1
ATOM 1989 O O . PRO A 1 245 ? 4.741 10.592 16.869 1.00 97.19 245 PRO A O 1
ATOM 1992 N N . ALA A 1 246 ? 3.572 8.922 15.958 1.00 96.56 246 ALA A N 1
ATOM 1993 C CA . ALA A 1 246 ? 3.359 9.628 14.688 1.00 96.56 246 ALA A CA 1
ATOM 1994 C C . ALA A 1 246 ? 2.419 10.845 14.796 1.00 96.56 246 ALA A C 1
ATOM 1996 O O . ALA A 1 246 ? 2.417 11.678 13.894 1.00 96.56 246 ALA A O 1
ATOM 1997 N N . GLN A 1 247 ? 1.637 10.930 15.873 1.00 96.00 247 GLN A N 1
ATOM 1998 C CA . GLN A 1 247 ? 0.735 12.032 16.218 1.00 96.00 247 GLN A CA 1
ATOM 1999 C C . GLN A 1 247 ? 1.255 12.818 17.441 1.00 96.00 247 GLN A C 1
ATOM 2001 O O . GLN A 1 247 ? 0.475 13.357 18.216 1.00 96.00 247 GLN A O 1
ATOM 2006 N N . GLY A 1 248 ? 2.577 12.838 17.660 1.00 95.12 248 GLY A N 1
ATOM 2007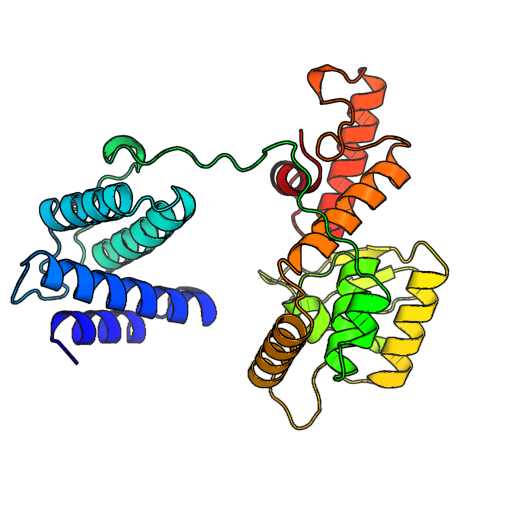 C CA . GLY A 1 248 ? 3.204 13.590 18.757 1.00 95.12 248 GLY A CA 1
ATOM 2008 C C . GLY A 1 248 ? 3.124 12.929 20.138 1.00 95.12 248 GLY A C 1
ATOM 2009 O O . GLY A 1 248 ? 3.535 13.529 21.126 1.00 95.12 248 GLY A O 1
ATOM 2010 N N . GLY A 1 249 ? 2.622 11.695 20.226 1.00 95.81 249 GLY A N 1
ATOM 2011 C CA . GLY A 1 249 ? 2.606 10.929 21.469 1.00 95.81 249 GLY A CA 1
ATOM 2012 C C . GLY A 1 249 ? 3.989 10.466 21.937 1.00 95.81 249 GLY A C 1
ATOM 2013 O O . GLY A 1 249 ? 4.990 10.571 21.227 1.00 95.81 249 GLY A O 1
ATOM 2014 N N . GLN A 1 250 ? 4.032 9.892 23.141 1.00 95.94 250 GLN A N 1
ATOM 2015 C CA . GLN A 1 250 ? 5.264 9.379 23.743 1.00 95.94 250 GLN A CA 1
ATOM 2016 C C . GLN A 1 250 ? 5.885 8.257 22.900 1.00 95.94 250 GLN A C 1
ATOM 2018 O O . GLN A 1 250 ? 5.226 7.276 22.555 1.00 95.94 250 GLN A O 1
ATOM 2023 N N . THR A 1 251 ? 7.180 8.380 22.620 1.00 95.19 251 THR A N 1
ATOM 2024 C CA . THR A 1 251 ? 8.005 7.326 22.015 1.00 95.19 251 THR A CA 1
ATOM 2025 C C . THR A 1 251 ? 8.268 6.197 23.006 1.00 95.19 251 THR A C 1
ATOM 2027 O O . THR A 1 251 ? 8.211 6.394 24.219 1.00 95.19 251 THR A O 1
ATOM 2030 N N . TRP A 1 252 ? 8.672 5.025 22.509 1.00 91.75 252 TRP A N 1
ATOM 2031 C CA . TRP A 1 252 ? 9.017 3.863 23.341 1.00 91.75 252 TRP A CA 1
ATOM 2032 C C . TRP A 1 252 ? 9.952 4.183 24.522 1.00 91.75 252 TRP A C 1
ATOM 2034 O O . TRP A 1 252 ? 9.805 3.638 25.620 1.00 91.75 252 TRP A O 1
ATOM 2044 N N . LYS A 1 253 ? 10.924 5.081 24.307 1.00 93.69 253 LYS A N 1
ATOM 2045 C CA . LYS A 1 253 ? 11.899 5.481 25.333 1.00 93.69 253 LYS A CA 1
ATOM 2046 C C . LYS A 1 253 ? 11.259 6.260 26.483 1.00 93.69 253 LYS A C 1
ATOM 2048 O O . LYS A 1 253 ? 11.757 6.169 27.595 1.00 93.69 253 LYS A O 1
ATOM 2053 N N . GLN A 1 254 ? 10.173 6.977 26.210 1.00 95.44 254 GLN A N 1
ATOM 2054 C CA . GLN A 1 254 ? 9.450 7.808 27.172 1.00 95.44 254 GLN A CA 1
ATOM 2055 C C . GLN A 1 254 ? 8.367 7.032 27.938 1.00 95.44 254 GLN A C 1
ATOM 2057 O O . GLN A 1 254 ? 7.841 7.545 28.919 1.00 95.44 254 GLN A O 1
ATOM 2062 N N . LEU A 1 255 ? 8.021 5.818 27.499 1.00 95.56 255 LEU A N 1
ATOM 2063 C CA . LEU A 1 255 ? 7.014 4.981 28.154 1.00 95.56 255 LEU A CA 1
ATOM 2064 C C . LEU A 1 255 ? 7.567 4.291 29.411 1.00 95.56 255 LEU A C 1
ATOM 2066 O O . LEU A 1 255 ? 8.682 3.753 29.380 1.00 95.56 255 LEU A O 1
ATOM 2070 N N . SER A 1 256 ? 6.744 4.218 30.466 1.00 96.56 256 SER A N 1
ATOM 2071 C CA . SER A 1 256 ? 6.972 3.343 31.629 1.00 96.56 256 SER A CA 1
ATOM 2072 C C . SER A 1 256 ? 6.941 1.859 31.237 1.00 96.56 256 SER A C 1
ATOM 2074 O O . SER A 1 256 ? 6.565 1.492 30.119 1.00 96.56 256 SER A O 1
ATOM 2076 N N . ARG A 1 257 ? 7.313 0.967 32.159 1.00 95.75 257 ARG A N 1
ATOM 2077 C CA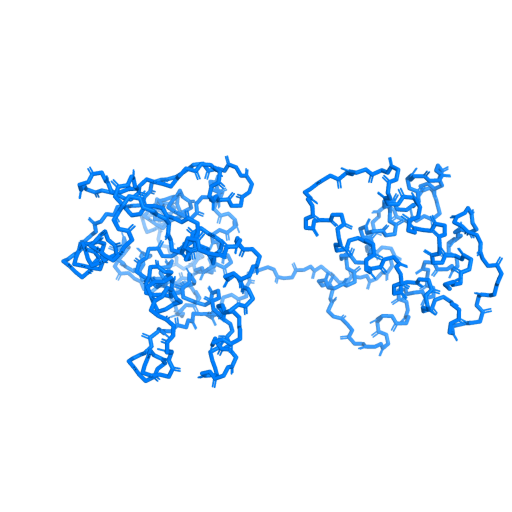 . ARG A 1 257 ? 7.302 -0.481 31.907 1.00 95.75 257 ARG A CA 1
ATOM 2078 C C . ARG A 1 257 ? 5.891 -1.007 31.616 1.00 95.75 257 ARG A C 1
ATOM 2080 O O . ARG A 1 257 ? 5.706 -1.752 30.657 1.00 95.75 257 ARG A O 1
ATOM 2087 N N . GLU A 1 258 ? 4.905 -0.578 32.389 1.00 94.94 258 GLU A N 1
ATOM 2088 C CA . GLU A 1 258 ? 3.491 -0.950 32.256 1.00 94.94 258 GLU A CA 1
ATOM 2089 C C . GLU A 1 258 ? 2.936 -0.401 30.939 1.00 94.94 258 GLU A C 1
ATOM 2091 O O . GLU A 1 258 ? 2.315 -1.105 30.144 1.00 94.94 258 GLU A O 1
ATOM 2096 N N . GLN A 1 259 ? 3.263 0.857 30.644 1.00 96.44 259 GLN A N 1
ATOM 2097 C CA . GLN A 1 259 ? 2.872 1.516 29.408 1.00 96.44 259 GLN A CA 1
ATOM 2098 C C . GLN A 1 259 ? 3.444 0.841 28.156 1.00 96.44 259 GLN A C 1
ATOM 2100 O O . GLN A 1 259 ? 2.771 0.835 27.123 1.00 96.44 259 GLN A O 1
ATOM 2105 N N . ARG A 1 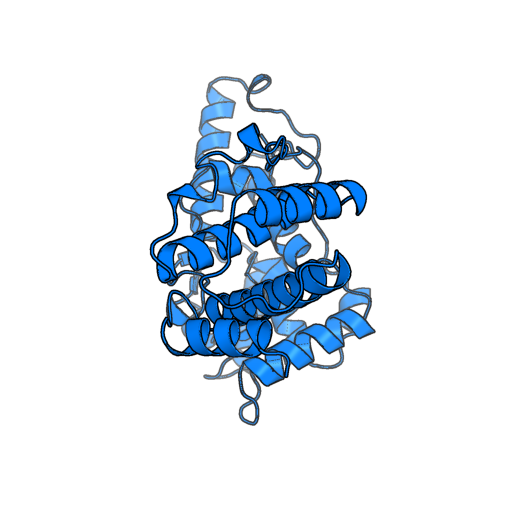260 ? 4.660 0.286 28.236 1.00 96.38 260 ARG A N 1
ATOM 2106 C CA . ARG A 1 260 ? 5.294 -0.489 27.157 1.00 96.38 260 ARG A CA 1
ATOM 2107 C C . ARG A 1 260 ? 4.576 -1.804 26.888 1.00 96.38 260 ARG A C 1
ATOM 2109 O O . ARG A 1 260 ? 4.498 -2.209 25.730 1.00 96.38 260 ARG A O 1
ATOM 2116 N N . GLN A 1 261 ? 4.044 -2.455 27.922 1.00 96.44 261 GLN A N 1
ATOM 2117 C CA . GLN A 1 261 ? 3.244 -3.666 27.744 1.00 96.44 261 GLN A CA 1
ATOM 2118 C C . GLN A 1 261 ? 1.961 -3.350 26.962 1.00 96.44 261 GLN A C 1
ATOM 2120 O O . GLN A 1 261 ? 1.706 -3.971 25.930 1.00 96.44 261 GLN A O 1
ATOM 2125 N N . VAL A 1 262 ? 1.239 -2.303 27.373 1.00 97.00 262 VAL A N 1
ATOM 2126 C CA . VAL A 1 262 ? 0.023 -1.830 26.688 1.00 97.00 262 VAL A CA 1
ATOM 2127 C C . VAL A 1 262 ? 0.317 -1.379 25.246 1.00 97.00 262 VAL A C 1
ATOM 2129 O O . VAL A 1 262 ? -0.409 -1.743 24.322 1.00 97.00 262 VAL A O 1
ATOM 2132 N N . ASP A 1 263 ? 1.408 -0.636 25.007 1.00 97.19 263 ASP A N 1
ATOM 2133 C CA . ASP A 1 263 ? 1.844 -0.242 23.652 1.00 97.19 263 ASP A CA 1
ATOM 2134 C C . ASP A 1 263 ? 2.139 -1.467 22.768 1.00 97.19 263 ASP A C 1
ATOM 2136 O O . ASP A 1 263 ? 1.722 -1.519 21.605 1.00 97.19 263 ASP A O 1
ATOM 2140 N N . ARG A 1 264 ? 2.812 -2.487 23.316 1.00 96.38 264 ARG A N 1
ATOM 2141 C CA . ARG A 1 264 ? 3.129 -3.723 22.592 1.00 96.38 264 ARG A CA 1
ATOM 2142 C C . ARG A 1 264 ? 1.867 -4.493 22.205 1.00 96.38 264 ARG A C 1
ATOM 2144 O O . ARG A 1 264 ? 1.770 -4.943 21.062 1.00 96.38 264 ARG A O 1
ATOM 2151 N N . GLU A 1 265 ? 0.913 -4.632 23.118 1.00 97.06 265 GLU A N 1
ATOM 2152 C CA . GLU A 1 265 ? -0.374 -5.286 22.857 1.00 97.06 265 GLU A CA 1
ATOM 2153 C C . GLU A 1 265 ? -1.182 -4.525 21.805 1.00 97.06 265 GLU A C 1
ATOM 2155 O O . GLU A 1 265 ? -1.612 -5.118 20.812 1.00 97.06 265 GLU A O 1
ATOM 2160 N N . ALA A 1 266 ? -1.278 -3.198 21.928 1.00 97.75 266 ALA A N 1
ATOM 2161 C CA . ALA A 1 266 ? -1.950 -2.365 20.937 1.00 97.75 266 ALA A CA 1
ATOM 2162 C C . ALA A 1 266 ? -1.323 -2.514 19.541 1.00 97.75 266 ALA A C 1
ATOM 2164 O O . ALA A 1 266 ? -2.025 -2.690 18.541 1.00 97.75 266 ALA A O 1
ATOM 2165 N N . ARG A 1 267 ? 0.013 -2.524 19.458 1.00 97.62 267 ARG A N 1
ATOM 2166 C CA . ARG A 1 267 ? 0.753 -2.756 18.208 1.00 97.62 267 ARG A CA 1
ATOM 2167 C C . ARG A 1 267 ? 0.463 -4.117 17.594 1.00 97.62 267 ARG A C 1
ATOM 2169 O O . ARG A 1 267 ? 0.349 -4.196 16.370 1.00 97.62 267 ARG A O 1
ATOM 2176 N N . LEU A 1 268 ? 0.373 -5.175 18.399 1.00 97.06 268 LEU A N 1
ATOM 2177 C CA . LEU A 1 268 ? 0.050 -6.523 17.925 1.00 97.06 268 LEU A CA 1
ATOM 2178 C C . LEU A 1 268 ? -1.378 -6.588 17.381 1.00 97.06 268 LEU A C 1
ATOM 2180 O O . LEU A 1 268 ? -1.561 -7.043 16.249 1.00 97.06 268 LEU A O 1
ATOM 2184 N N . THR A 1 269 ? -2.346 -6.047 18.123 1.00 97.62 269 THR A N 1
ATOM 2185 C CA . THR A 1 269 ? -3.754 -5.953 17.711 1.00 97.62 269 THR A CA 1
ATOM 2186 C C . THR A 1 269 ? -3.886 -5.224 16.376 1.00 97.62 269 THR A C 1
ATOM 2188 O O . THR A 1 269 ? -4.378 -5.788 15.397 1.00 97.62 269 THR A O 1
ATOM 2191 N N . ILE A 1 270 ? -3.317 -4.019 16.264 1.00 97.88 270 ILE A N 1
ATOM 2192 C CA . ILE A 1 270 ? -3.321 -3.247 15.013 1.00 97.88 270 ILE A CA 1
ATOM 2193 C C . ILE A 1 270 ? -2.595 -4.016 13.898 1.00 97.88 270 ILE A C 1
ATOM 2195 O O . ILE A 1 270 ? -3.018 -3.997 12.742 1.00 97.88 270 ILE A O 1
ATOM 2199 N N . SER A 1 271 ? -1.507 -4.731 14.205 1.00 96.50 271 SER A N 1
ATOM 2200 C CA . SER A 1 271 ? -0.784 -5.531 13.209 1.00 96.50 271 SER A CA 1
ATOM 2201 C C . SER A 1 271 ? -1.637 -6.646 12.617 1.00 96.50 271 SER A C 1
ATOM 2203 O O . SER A 1 271 ? -1.557 -6.885 11.406 1.00 96.50 271 SER A O 1
ATOM 2205 N N . ALA A 1 272 ? -2.446 -7.310 13.442 1.00 95.94 272 ALA A N 1
ATOM 2206 C CA . ALA A 1 272 ? -3.369 -8.354 13.018 1.00 95.94 272 ALA A CA 1
ATOM 2207 C C . ALA A 1 272 ? -4.508 -7.771 12.165 1.00 95.94 272 ALA A C 1
ATOM 2209 O O . ALA A 1 272 ? -4.695 -8.204 11.024 1.00 95.94 272 ALA A O 1
ATOM 2210 N N . GLU A 1 273 ? -5.168 -6.707 12.635 1.00 96.56 273 GLU A N 1
ATOM 2211 C CA . GLU A 1 273 ? -6.255 -6.018 11.915 1.00 96.56 273 GLU A CA 1
ATOM 2212 C C . GLU A 1 273 ? -5.789 -5.481 10.543 1.00 96.56 273 GLU A C 1
ATOM 2214 O O . GLU A 1 273 ? -6.480 -5.546 9.517 1.00 96.56 273 GLU A O 1
ATOM 2219 N N . LEU A 1 274 ? -4.545 -4.998 10.473 1.00 95.50 274 LEU A N 1
ATOM 2220 C CA . LEU A 1 274 ? -3.917 -4.544 9.237 1.00 95.50 274 LEU A CA 1
ATOM 2221 C C . LEU A 1 274 ? -3.340 -5.708 8.394 1.00 95.50 274 LEU A C 1
ATOM 2223 O O . LEU A 1 274 ? -3.060 -5.523 7.202 1.00 95.50 274 LEU A O 1
ATOM 2227 N N . GLY A 1 275 ? -3.205 -6.919 8.929 1.00 92.19 275 GLY A N 1
ATOM 2228 C CA . GLY A 1 275 ? -2.699 -8.094 8.209 1.00 92.19 275 GLY A CA 1
ATOM 2229 C C . GLY A 1 275 ? -1.194 -8.056 7.948 1.00 92.19 275 GLY A C 1
ATOM 2230 O O . GLY A 1 275 ? -0.724 -8.500 6.895 1.00 92.19 275 GLY A O 1
ATOM 2231 N N . HIS A 1 276 ? -0.443 -7.455 8.867 1.00 90.00 276 HIS A N 1
ATOM 2232 C CA . HIS A 1 276 ? 1.017 -7.381 8.834 1.00 90.00 276 HIS A CA 1
ATOM 2233 C C . HIS A 1 276 ? 1.668 -8.477 9.678 1.00 90.00 276 HIS A C 1
ATOM 2235 O O . HIS A 1 276 ? 2.691 -9.012 9.243 1.00 90.00 276 HIS A O 1
ATOM 2241 N N . PHE A 1 277 ? 1.064 -8.820 10.825 1.00 84.94 277 PHE A N 1
ATOM 2242 C CA . PHE A 1 277 ? 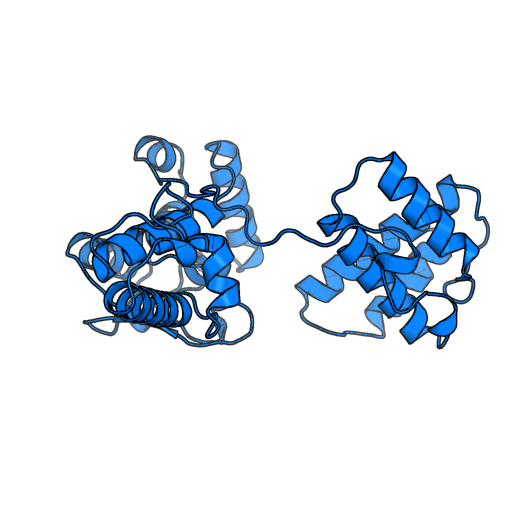1.541 -9.819 11.800 1.00 84.94 277 PHE A CA 1
ATOM 2243 C C . PHE A 1 277 ? 2.983 -9.581 12.289 1.00 84.94 277 PHE A C 1
ATOM 2245 O O . PHE A 1 277 ? 3.678 -10.497 12.712 1.00 84.94 277 PHE A O 1
ATOM 2252 N N . ARG A 1 278 ? 3.459 -8.336 12.179 1.00 87.19 278 ARG A N 1
ATOM 2253 C CA . ARG A 1 278 ? 4.783 -7.868 12.606 1.00 87.19 278 ARG A CA 1
ATOM 2254 C C . ARG A 1 278 ? 4.678 -6.432 13.105 1.00 87.19 278 ARG A C 1
ATOM 2256 O O . ARG A 1 278 ? 4.152 -5.570 12.391 1.00 87.19 278 ARG A O 1
ATOM 2263 N N . ILE A 1 279 ? 5.204 -6.165 14.298 1.00 88.75 279 ILE A N 1
ATOM 2264 C CA . ILE A 1 279 ? 5.165 -4.835 14.926 1.00 88.75 279 ILE A CA 1
ATOM 2265 C C . ILE A 1 279 ? 5.971 -3.811 14.116 1.00 88.75 279 ILE A C 1
ATOM 2267 O O . ILE A 1 279 ? 5.501 -2.694 13.902 1.00 88.75 279 ILE A O 1
ATOM 2271 N N . ASP A 1 280 ? 7.130 -4.197 13.575 1.00 88.38 280 ASP A N 1
ATOM 2272 C CA . ASP A 1 280 ? 8.000 -3.271 12.832 1.00 88.38 280 ASP A CA 1
ATOM 2273 C C . ASP A 1 280 ? 7.325 -2.667 11.592 1.00 88.38 280 ASP A C 1
ATOM 2275 O O . ASP A 1 280 ? 7.659 -1.559 11.170 1.00 88.38 280 ASP A O 1
ATOM 2279 N N . ILE A 1 281 ? 6.346 -3.362 10.997 1.00 89.38 281 ILE A N 1
ATOM 2280 C CA . ILE A 1 281 ? 5.578 -2.782 9.890 1.00 89.38 281 ILE A CA 1
ATOM 2281 C C . ILE A 1 281 ? 4.546 -1.778 10.408 1.00 89.38 281 ILE A C 1
ATOM 2283 O O . ILE A 1 281 ? 4.324 -0.748 9.773 1.00 89.38 281 ILE A O 1
ATOM 2287 N N . VAL A 1 282 ? 3.925 -2.056 11.557 1.00 93.69 282 VAL A N 1
ATOM 2288 C CA . VAL A 1 282 ? 2.936 -1.162 12.177 1.00 93.69 282 VAL A CA 1
ATOM 2289 C C . VAL A 1 282 ? 3.570 0.162 12.589 1.00 93.69 282 VAL A C 1
ATOM 2291 O O . VAL A 1 282 ? 2.934 1.200 12.438 1.00 93.69 282 VAL A O 1
ATOM 2294 N N . ALA A 1 283 ? 4.848 0.165 12.976 1.00 93.56 283 ALA A N 1
ATOM 2295 C CA . ALA A 1 283 ? 5.587 1.391 13.280 1.00 93.56 283 ALA A CA 1
ATOM 2296 C C . ALA A 1 283 ? 5.606 2.409 12.118 1.00 93.56 283 ALA A C 1
ATOM 2298 O O . ALA A 1 283 ? 5.724 3.606 12.352 1.00 93.56 283 ALA A O 1
ATOM 2299 N N . GLN A 1 284 ? 5.420 1.981 10.863 1.00 93.56 284 GLN A N 1
ATOM 2300 C CA . GLN A 1 284 ? 5.279 2.911 9.729 1.00 93.56 284 GLN A CA 1
ATOM 2301 C C . GLN A 1 284 ? 3.964 3.705 9.764 1.00 93.56 284 GLN A C 1
ATOM 2303 O O . GLN A 1 284 ? 3.868 4.748 9.121 1.00 93.56 284 GLN A O 1
ATOM 2308 N N . TYR A 1 285 ? 2.952 3.204 10.475 1.00 95.56 285 TYR A N 1
ATOM 2309 C CA . TYR A 1 285 ? 1.632 3.819 10.590 1.00 95.56 285 TYR A CA 1
ATOM 2310 C C . TYR A 1 285 ? 1.503 4.711 11.822 1.00 95.56 285 TYR A C 1
ATOM 2312 O O . TYR A 1 285 ? 0.930 5.795 11.721 1.00 95.56 285 TYR A O 1
ATOM 2320 N N . ILE A 1 286 ? 2.058 4.259 12.948 1.00 96.25 286 ILE A N 1
ATOM 2321 C CA . ILE A 1 286 ? 1.857 4.877 14.268 1.00 96.25 286 ILE A CA 1
ATOM 2322 C C . ILE A 1 286 ? 3.154 5.386 14.918 1.00 96.25 286 ILE A C 1
ATOM 2324 O O . ILE A 1 286 ? 3.119 5.946 16.004 1.00 96.25 286 ILE A O 1
ATOM 2328 N N . GLY A 1 287 ? 4.306 5.227 14.263 1.00 94.44 287 GLY A N 1
ATOM 2329 C CA . GLY A 1 287 ? 5.604 5.650 14.791 1.00 94.44 287 GLY A CA 1
ATOM 2330 C C . GLY A 1 287 ? 6.205 4.680 15.814 1.00 94.44 287 GLY A C 1
ATOM 2331 O O . GLY A 1 287 ? 5.681 3.581 16.032 1.00 94.44 287 GLY A O 1
ATOM 2332 N N . ARG A 1 288 ? 7.337 5.065 16.405 1.00 90.12 288 ARG A N 1
ATOM 2333 C CA . ARG A 1 288 ? 8.116 4.295 17.386 1.00 90.12 288 ARG A CA 1
ATOM 2334 C C . ARG A 1 288 ? 8.598 5.188 18.522 1.00 90.12 288 ARG A C 1
ATOM 2336 O O . ARG A 1 288 ? 8.992 6.335 18.217 1.00 90.12 288 ARG A O 1
#

Solvent-accessible surface area (backbone atoms only — not comparable to full-atom values): 15656 Å² total; per-residue (Å²): 129,56,68,34,39,47,45,47,45,52,50,44,71,74,51,75,66,70,53,74,69,51,42,54,50,44,45,52,51,52,41,49,48,42,52,51,42,42,76,74,65,54,67,93,48,49,69,80,61,75,44,45,70,58,54,51,53,50,52,53,48,42,54,73,69,66,54,51,50,64,59,54,53,55,53,53,50,51,51,50,50,52,26,50,79,62,75,40,51,87,44,49,74,91,52,54,65,85,73,70,47,59,83,79,80,72,60,79,42,62,62,62,51,37,86,86,47,70,74,50,50,74,52,40,85,49,66,50,44,45,54,25,48,53,44,15,40,72,64,31,36,52,74,64,30,29,33,54,36,30,43,61,76,21,54,68,87,59,30,39,45,44,55,23,93,36,33,86,90,57,49,55,38,53,34,76,55,87,49,68,68,54,49,52,53,47,50,52,44,20,68,72,33,39,90,37,34,43,42,60,92,94,47,54,71,70,56,45,53,48,50,39,52,51,41,30,55,75,43,66,56,68,69,74,68,10,17,29,22,34,30,48,33,52,51,38,22,75,65,61,80,40,57,31,21,15,71,77,25,72,31,70,88,74,46,52,76,69,53,46,53,48,51,50,52,38,37,48,54,51,9,40,48,67,58,64,78,37,53,80,65,40,24,57,43,28,20,90

Mean predicted aligned error: 4.46 Å

Secondary structure (DSSP, 8-state):
--HHHHHHHHHHHH---S-HHHHHHHHHHHHHHHHHHHHTT--S--GGG--HHHHHHHHHHHHHTT--HHHHHHHHHHHHHHHHHTT-GGGS-S-SGGGT-PPP----S--------HHHHHT---HHHHHHHHHHHHH---HHHHHH--HHHHB-SSEEEE-GGGSGGG--EEEE--SHHHHHHHHHHHHHHTTS-SS-TTS-HHHHHHHHHHHHHHTT---TTHHHHHHHHHHHHHHHSS--GGGTPPPGGGS-HHHHHHHHHHHHHHHHHHT---HHHHHHHH--